Protein AF-A0AAW0A6Y2-F1 (afdb_monomer_lite)

Foldseek 3Di:
DDDDDQAAADAFPLCQQDAVVDDRDPDRPDDDRPDDDPVNRLVRGNQLQSLCVRQPDDQLQPDPALVQLLCCQAPNDFDADPVRDGRHGYHRVVVSCVRCPCRRDDPVSVVRVVLSVLSNVLLVVVCVVVVHDSVVVRVVLRVVCVVVVGSVVSSVVSVVVVVVVVVVVVVVVVCVVPDDDDDPPVVVVVVVVVVVVVVPPDDDDDDDD

Sequence (209 aa):
MRVPTQVDLVLPPTEAFFKPGGPRGVVPPLFGQKSARWPDVFALVQQPKLCWEVWGPKSVDRYRDVNEIWTSWIDGDAVFNAAGTQTGKKPPLKFVEQYLHNRWRTSDDQKHWSRYREIPEWIEREANRRGVAPSIIVTELEGMRVVNDVMNWLRKEIEVLRKAAAKTASNQVRNSIVEPSCCCLAAINCRLMQRRLHLRRVPTLNLRR

Organism: NCBI:txid2862362

pLDDT: mean 77.44, std 18.75, range [32.75, 96.19]

Structure (mmCIF, N/CA/C/O backbone):
data_AF-A0AAW0A6Y2-F1
#
_entry.id   AF-A0AAW0A6Y2-F1
#
loop_
_atom_site.group_PDB
_atom_site.id
_atom_site.type_symbol
_atom_site.label_atom_id
_atom_site.label_alt_id
_atom_site.label_comp_id
_atom_site.label_asym_id
_atom_site.label_entity_id
_atom_site.label_seq_id
_atom_site.pdbx_PDB_ins_code
_atom_site.Cartn_x
_atom_site.Cartn_y
_atom_site.Cartn_z
_atom_site.occupancy
_atom_site.B_iso_or_equiv
_atom_site.auth_seq_id
_atom_site.auth_comp_id
_atom_site.auth_asym_id
_atom_site.auth_atom_id
_atom_site.pdbx_PDB_model_num
ATOM 1 N N . MET A 1 1 ? -21.183 -4.168 -14.942 1.00 32.78 1 MET A N 1
ATOM 2 C CA . MET A 1 1 ? -19.810 -4.690 -15.123 1.00 32.78 1 MET A CA 1
ATOM 3 C C . MET A 1 1 ? -18.983 -3.593 -15.776 1.00 32.78 1 MET A C 1
ATOM 5 O O . MET A 1 1 ? -19.423 -3.062 -16.785 1.00 32.78 1 MET A O 1
ATOM 9 N N . ARG A 1 2 ? -17.866 -3.171 -15.170 1.00 32.75 2 ARG A N 1
ATOM 10 C CA . ARG A 1 2 ? -16.991 -2.132 -15.741 1.00 32.75 2 ARG A CA 1
ATOM 11 C C . ARG A 1 2 ? -16.159 -2.789 -16.845 1.00 32.75 2 ARG A C 1
ATOM 13 O O . ARG A 1 2 ? -15.515 -3.798 -16.571 1.00 32.75 2 ARG A O 1
ATOM 20 N N . VAL A 1 3 ? -16.205 -2.264 -18.069 1.00 38.28 3 VAL A N 1
ATOM 21 C CA . VAL A 1 3 ? -15.315 -2.720 -19.149 1.00 38.28 3 VAL A CA 1
ATOM 22 C C . VAL A 1 3 ? -13.878 -2.470 -18.677 1.00 38.28 3 VAL A C 1
ATOM 24 O O . VAL A 1 3 ? -13.600 -1.344 -18.256 1.00 38.28 3 VAL A O 1
ATOM 27 N N . PRO A 1 4 ? -12.982 -3.476 -18.663 1.00 43.94 4 PRO A N 1
ATOM 28 C CA . PRO A 1 4 ? -11.597 -3.261 -18.272 1.00 43.94 4 PRO A CA 1
ATOM 29 C C . PRO A 1 4 ? -10.973 -2.266 -19.248 1.00 43.94 4 PRO A C 1
ATOM 31 O O . PRO A 1 4 ? -10.731 -2.587 -20.409 1.00 43.94 4 PRO A O 1
ATOM 34 N N . THR A 1 5 ? -10.746 -1.035 -18.802 1.00 48.44 5 THR A N 1
ATOM 35 C CA . THR A 1 5 ? -9.870 -0.120 -19.525 1.00 48.44 5 THR A CA 1
ATOM 36 C C . THR A 1 5 ? -8.467 -0.706 -19.463 1.00 48.44 5 THR A C 1
ATOM 38 O O . THR A 1 5 ? -8.029 -1.152 -18.401 1.00 48.44 5 THR A O 1
ATOM 41 N N . GLN A 1 6 ? -7.786 -0.752 -20.604 1.00 63.34 6 GLN A N 1
ATOM 42 C CA . GLN A 1 6 ? -6.398 -1.187 -20.696 1.00 63.34 6 GLN A CA 1
ATOM 43 C C . GLN A 1 6 ? -5.543 -0.208 -19.882 1.00 63.34 6 GLN A C 1
ATOM 45 O O . GLN A 1 6 ? -5.266 0.897 -20.331 1.00 63.34 6 GLN A O 1
ATOM 50 N N . VAL A 1 7 ? -5.214 -0.581 -18.646 1.00 67.56 7 VAL A N 1
ATOM 51 C CA . VAL A 1 7 ? -4.361 0.209 -17.759 1.00 67.56 7 VAL A CA 1
ATOM 52 C C . VAL A 1 7 ? -3.045 -0.531 -17.617 1.00 67.56 7 VAL A C 1
ATOM 54 O O . VAL A 1 7 ? -3.025 -1.671 -17.146 1.00 67.56 7 VAL A O 1
ATOM 57 N N . ASP A 1 8 ? -1.960 0.122 -18.017 1.00 83.06 8 ASP A N 1
ATOM 58 C CA . ASP A 1 8 ? -0.632 -0.469 -17.957 1.00 83.06 8 ASP A CA 1
ATOM 59 C C . ASP A 1 8 ? -0.133 -0.570 -16.509 1.00 83.06 8 ASP A C 1
ATOM 61 O O . ASP A 1 8 ? -0.439 0.256 -15.639 1.00 83.06 8 ASP A O 1
ATOM 65 N N . LEU A 1 9 ? 0.646 -1.615 -16.228 1.00 88.69 9 LEU A N 1
ATOM 66 C CA . LEU A 1 9 ? 1.327 -1.733 -14.945 1.00 88.69 9 LEU A CA 1
ATOM 67 C C . LEU A 1 9 ? 2.460 -0.709 -14.888 1.00 88.69 9 LEU A C 1
ATOM 69 O O . LEU A 1 9 ? 3.282 -0.618 -15.797 1.00 88.69 9 LEU A O 1
ATOM 73 N N . VAL A 1 10 ? 2.533 0.040 -13.792 1.00 90.44 10 VAL A N 1
ATOM 74 C CA . VAL A 1 10 ? 3.633 0.973 -13.544 1.00 90.44 10 VAL A CA 1
ATOM 75 C C . VAL A 1 10 ? 4.840 0.165 -13.091 1.00 90.44 10 VAL A C 1
ATOM 77 O O . VAL A 1 10 ? 4.928 -0.234 -11.931 1.00 90.44 10 VAL A O 1
ATOM 80 N N . LEU A 1 11 ? 5.754 -0.110 -14.015 1.00 90.44 11 LEU A N 1
ATOM 81 C CA . LEU A 1 11 ? 6.974 -0.865 -13.742 1.00 90.44 11 LEU A CA 1
ATOM 82 C C . LEU A 1 11 ? 8.025 0.007 -13.026 1.00 90.44 11 LEU A C 1
ATOM 84 O O . LEU A 1 11 ? 8.015 1.231 -13.182 1.00 90.44 11 LEU A O 1
ATOM 88 N N . PRO A 1 12 ? 8.923 -0.598 -12.227 1.00 90.38 12 PRO A N 1
ATOM 89 C CA . PRO A 1 12 ? 10.069 0.105 -11.674 1.00 90.38 12 PRO A CA 1
ATOM 90 C C . PRO A 1 12 ? 11.124 0.321 -12.778 1.00 90.38 12 PRO A C 1
ATOM 92 O O . PRO A 1 12 ? 10.961 -0.195 -13.890 1.00 90.38 12 PRO A O 1
ATOM 95 N N . PRO A 1 13 ? 12.218 1.054 -12.503 1.00 89.69 13 PRO A N 1
ATOM 96 C CA . PRO A 1 13 ? 13.311 1.191 -13.457 1.00 89.69 13 PRO A CA 1
ATOM 97 C C . PRO A 1 13 ? 13.822 -0.178 -13.910 1.00 89.69 13 PRO A C 1
ATOM 99 O O . PRO A 1 13 ? 13.830 -1.135 -13.134 1.00 89.69 13 PRO A O 1
ATOM 102 N N . THR A 1 14 ? 14.266 -0.271 -15.159 1.00 87.38 14 THR A N 1
ATOM 103 C CA . THR A 1 14 ? 14.752 -1.511 -15.781 1.00 87.38 14 THR A CA 1
ATOM 104 C C . THR A 1 14 ? 15.847 -2.196 -14.948 1.00 87.38 14 THR A C 1
ATOM 106 O O . THR A 1 14 ? 15.912 -3.422 -14.868 1.00 87.38 14 THR A O 1
ATOM 109 N N . GLU A 1 15 ? 16.663 -1.413 -14.246 1.00 89.31 15 GLU A N 1
ATOM 110 C CA . GLU A 1 15 ? 17.696 -1.859 -13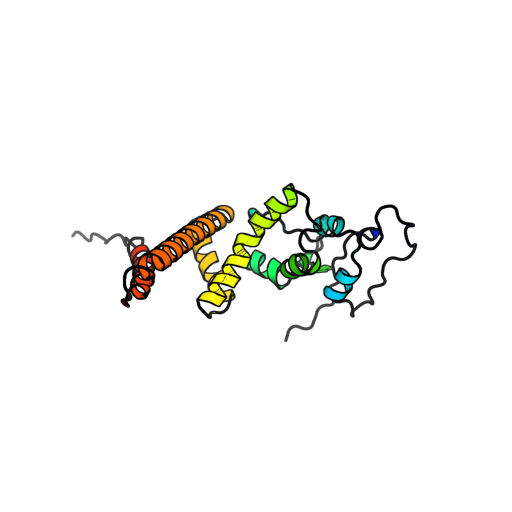.313 1.00 89.31 15 GLU A CA 1
ATOM 111 C C . GLU A 1 15 ? 17.146 -2.752 -12.193 1.00 89.31 15 GLU A C 1
ATOM 113 O O . GLU A 1 15 ? 17.851 -3.649 -11.728 1.00 89.31 15 GLU A O 1
ATOM 118 N N . ALA A 1 16 ? 15.881 -2.577 -11.797 1.00 89.75 16 ALA A N 1
ATOM 119 C CA . ALA A 1 16 ? 15.231 -3.382 -10.766 1.00 89.75 16 ALA A CA 1
ATOM 120 C C . ALA A 1 16 ? 15.187 -4.881 -11.103 1.00 89.75 16 ALA A C 1
ATOM 122 O O . ALA A 1 16 ? 15.063 -5.705 -10.194 1.00 89.75 16 ALA A O 1
ATOM 123 N N . PHE A 1 17 ? 15.319 -5.241 -12.382 1.00 90.12 17 PHE A N 1
ATOM 124 C CA . PHE A 1 17 ? 15.264 -6.617 -12.880 1.00 90.12 17 PHE A CA 1
ATOM 125 C C . PHE A 1 17 ? 16.644 -7.259 -13.089 1.00 90.12 17 PHE A C 1
ATOM 127 O O . PHE A 1 17 ? 16.731 -8.440 -13.419 1.00 90.12 17 PHE A O 1
ATOM 134 N N . PHE A 1 18 ? 17.733 -6.519 -12.872 1.00 87.88 18 PHE A N 1
ATOM 135 C CA . PHE A 1 18 ? 19.102 -7.017 -13.039 1.00 87.88 18 PHE A CA 1
ATOM 136 C C . PHE A 1 18 ? 19.834 -7.106 -11.705 1.00 87.88 18 PHE A C 1
ATOM 138 O O . PHE A 1 18 ? 19.521 -6.379 -10.769 1.00 87.88 18 PHE A O 1
ATOM 145 N N . LYS A 1 19 ? 20.845 -7.975 -11.602 1.00 85.94 19 LYS A N 1
ATOM 146 C CA . LYS A 1 19 ? 21.696 -8.030 -10.404 1.00 85.94 19 LYS A CA 1
ATOM 147 C C . LYS A 1 19 ? 22.487 -6.717 -10.246 1.00 85.94 19 LYS A C 1
ATOM 149 O O . LYS A 1 19 ? 22.991 -6.214 -11.254 1.00 85.94 19 LYS A O 1
ATOM 154 N N . PRO A 1 20 ? 22.669 -6.193 -9.017 1.00 84.62 20 PRO A N 1
ATOM 155 C CA . PRO A 1 20 ? 23.535 -5.038 -8.782 1.00 84.62 20 PRO A CA 1
ATOM 156 C C . PRO A 1 20 ? 24.949 -5.294 -9.321 1.00 84.62 20 PRO A C 1
ATOM 158 O O . PRO A 1 20 ? 25.554 -6.313 -8.997 1.00 84.62 20 PRO A O 1
ATOM 161 N N . GLY A 1 21 ? 25.462 -4.398 -10.168 1.00 80.62 21 GLY A N 1
ATOM 162 C CA . GLY A 1 21 ? 26.795 -4.530 -10.776 1.00 80.62 21 GLY A CA 1
ATOM 163 C C . GLY A 1 21 ? 26.939 -5.647 -11.821 1.00 80.62 21 GLY A C 1
ATOM 164 O O . GLY A 1 21 ? 28.042 -5.873 -12.310 1.00 80.62 21 GLY A O 1
ATOM 165 N N . GLY A 1 22 ? 25.856 -6.345 -12.175 1.00 74.44 22 GLY A N 1
ATOM 166 C CA . GLY A 1 22 ? 25.865 -7.347 -13.238 1.00 74.44 22 GLY A CA 1
ATOM 167 C C . GLY A 1 22 ? 25.902 -6.723 -14.639 1.00 74.44 22 GLY A C 1
ATOM 168 O O . GLY A 1 22 ? 25.613 -5.532 -14.797 1.00 74.44 22 GLY A O 1
ATOM 169 N N . PRO A 1 23 ? 26.215 -7.518 -15.680 1.00 70.44 23 PRO A N 1
ATOM 170 C CA . PRO A 1 23 ? 26.079 -7.065 -17.057 1.00 70.44 23 PRO A CA 1
ATOM 171 C C . PRO A 1 23 ? 24.634 -6.617 -17.289 1.00 70.44 23 PRO A C 1
ATOM 173 O O . PRO A 1 23 ? 23.691 -7.368 -17.026 1.00 70.44 23 PRO A O 1
ATOM 176 N N . ARG A 1 24 ? 24.458 -5.371 -17.743 1.00 66.25 24 ARG A N 1
ATOM 177 C CA . ARG A 1 24 ? 23.139 -4.852 -18.111 1.00 66.25 24 ARG A CA 1
ATOM 178 C C . ARG A 1 24 ? 22.654 -5.677 -19.297 1.00 66.25 24 ARG A C 1
ATOM 180 O O . ARG A 1 24 ? 23.212 -5.571 -20.387 1.00 66.25 24 ARG A O 1
ATOM 187 N N . GLY A 1 25 ? 21.661 -6.536 -19.074 1.00 61.56 25 GLY A N 1
ATOM 188 C CA . GLY A 1 25 ? 20.987 -7.203 -20.178 1.00 61.56 25 GLY A CA 1
ATOM 189 C C . GLY A 1 25 ? 20.412 -6.130 -21.097 1.00 61.56 25 GLY A C 1
ATOM 190 O O . GLY A 1 25 ? 19.783 -5.185 -20.629 1.00 61.56 25 GLY A O 1
ATOM 191 N N . VAL A 1 26 ? 20.663 -6.252 -22.399 1.00 58.47 26 VAL A N 1
ATOM 192 C CA . VAL A 1 26 ? 20.253 -5.253 -23.405 1.00 58.47 26 VAL A CA 1
ATOM 193 C C . VAL A 1 26 ? 18.723 -5.185 -23.542 1.00 58.47 26 VAL A C 1
ATOM 195 O O . VAL A 1 26 ? 18.188 -4.227 -24.091 1.00 58.47 26 VAL A O 1
ATOM 198 N N . VAL A 1 27 ? 18.003 -6.177 -23.005 1.00 60.50 27 VAL A N 1
ATOM 199 C CA . VAL A 1 27 ? 16.553 -6.309 -23.149 1.00 60.50 27 VAL A CA 1
ATOM 200 C C . VAL A 1 27 ? 15.901 -6.365 -21.760 1.00 60.50 27 VAL A C 1
ATOM 202 O O . VAL A 1 27 ? 16.197 -7.293 -21.001 1.00 60.50 27 VAL A O 1
ATOM 205 N N . PRO A 1 28 ? 15.038 -5.396 -21.393 1.00 64.31 28 PRO A N 1
ATOM 206 C CA . PRO A 1 28 ? 14.228 -5.495 -20.181 1.00 64.31 28 PRO A CA 1
ATOM 207 C C . PRO A 1 28 ? 13.296 -6.713 -20.267 1.00 64.31 28 PRO A C 1
ATOM 209 O O . PRO A 1 28 ? 12.975 -7.153 -21.375 1.00 64.31 28 PRO A O 1
ATOM 212 N N . PRO A 1 29 ? 12.817 -7.259 -19.135 1.00 66.44 29 PRO A N 1
ATOM 213 C CA . PRO A 1 29 ? 11.796 -8.295 -19.182 1.00 66.44 29 PRO A CA 1
ATOM 214 C C . PRO A 1 29 ? 10.593 -7.805 -19.993 1.00 66.44 29 PRO A C 1
ATOM 216 O O . PRO A 1 29 ? 9.960 -6.798 -19.668 1.00 66.44 29 PRO A O 1
ATOM 219 N N . LEU A 1 30 ? 10.305 -8.516 -21.085 1.00 69.00 30 LEU A N 1
ATOM 220 C CA . LEU A 1 30 ? 9.168 -8.230 -21.946 1.00 69.00 30 LEU A CA 1
ATOM 221 C C . LEU A 1 30 ? 7.914 -8.779 -21.276 1.00 69.00 30 LEU A C 1
ATOM 223 O O . LEU A 1 30 ? 7.542 -9.940 -21.439 1.00 69.00 30 LEU A O 1
ATOM 227 N N . PHE A 1 31 ? 7.259 -7.927 -20.499 1.00 71.25 31 PHE A N 1
ATOM 228 C CA . PHE A 1 31 ? 5.907 -8.187 -20.041 1.00 71.25 31 PHE A CA 1
ATOM 229 C C . PHE A 1 31 ? 4.983 -8.104 -21.254 1.00 71.25 31 PHE A C 1
ATOM 231 O O . PHE A 1 31 ? 4.807 -7.031 -21.832 1.00 71.25 31 PHE A O 1
ATOM 238 N N . GLY A 1 32 ? 4.432 -9.246 -21.675 1.00 61.84 32 GLY A N 1
ATOM 239 C CA . GLY A 1 32 ? 3.475 -9.287 -22.776 1.00 61.84 32 GLY A CA 1
ATOM 240 C C . GLY A 1 32 ? 2.371 -8.256 -22.547 1.00 61.84 32 GLY A C 1
ATOM 241 O O . GLY A 1 32 ? 1.750 -8.233 -21.477 1.00 61.84 32 GLY A O 1
ATOM 242 N N . GLN A 1 33 ? 2.145 -7.380 -23.535 1.00 57.00 33 GLN A N 1
ATOM 243 C CA . GLN A 1 33 ? 1.029 -6.439 -23.490 1.00 57.00 33 GLN A CA 1
ATOM 244 C C . GLN A 1 33 ? -0.242 -7.246 -23.202 1.00 57.00 33 GLN A C 1
ATOM 246 O O . GLN A 1 33 ? -0.574 -8.157 -23.956 1.00 57.00 33 GLN A O 1
ATOM 251 N N . LYS A 1 34 ? -0.953 -6.884 -22.125 1.00 59.72 34 LYS A N 1
ATOM 252 C CA . LYS A 1 34 ? -2.246 -7.454 -21.690 1.00 59.72 34 LYS A CA 1
ATOM 253 C C . LYS A 1 34 ? -2.206 -8.737 -20.842 1.00 59.72 34 LYS A C 1
ATOM 255 O O . LYS A 1 34 ? -3.278 -9.175 -20.432 1.00 59.72 34 LYS A O 1
ATOM 260 N N . SER A 1 35 ? -1.045 -9.324 -20.528 1.00 67.06 35 SER A N 1
ATOM 261 C CA . SER A 1 35 ? -0.998 -10.591 -19.765 1.00 67.06 35 SER A CA 1
ATOM 262 C C . SER A 1 35 ? -0.236 -10.546 -18.443 1.00 67.06 35 SER A C 1
ATOM 264 O O . SER A 1 35 ? -0.406 -11.454 -17.631 1.00 67.06 35 SER A O 1
ATOM 266 N N . ALA A 1 36 ? 0.584 -9.523 -18.202 1.00 75.75 36 ALA A N 1
ATOM 267 C CA . ALA A 1 36 ? 1.389 -9.469 -16.988 1.00 75.75 36 ALA A CA 1
ATOM 268 C C . ALA A 1 36 ? 0.539 -9.165 -15.750 1.00 75.75 36 ALA A C 1
ATOM 270 O O . ALA A 1 36 ? -0.226 -8.198 -15.719 1.00 75.75 36 ALA A O 1
ATOM 271 N N . ARG A 1 37 ? 0.697 -9.986 -14.710 1.00 87.25 37 ARG A N 1
ATOM 272 C CA . ARG A 1 37 ? 0.126 -9.756 -13.383 1.00 87.25 37 ARG A CA 1
ATOM 273 C C . ARG A 1 37 ? 1.234 -9.341 -12.423 1.00 87.25 37 ARG A C 1
ATOM 275 O O . ARG A 1 37 ? 2.403 -9.660 -12.620 1.00 87.25 37 ARG A O 1
ATOM 282 N N . TRP A 1 38 ? 0.865 -8.668 -11.335 1.00 90.38 38 TRP A N 1
ATOM 283 C CA . TRP A 1 38 ? 1.835 -8.261 -10.313 1.00 90.38 38 TRP A CA 1
ATOM 284 C C . TRP A 1 38 ? 2.713 -9.399 -9.775 1.00 90.38 38 TRP A C 1
ATOM 286 O O . TRP A 1 38 ? 3.917 -9.176 -9.671 1.00 90.38 38 TRP A O 1
ATOM 296 N N . PRO A 1 39 ? 2.189 -10.610 -9.496 1.00 89.81 39 PRO A N 1
ATOM 297 C CA . PRO A 1 39 ? 3.030 -11.746 -9.116 1.00 89.81 39 PRO A CA 1
ATOM 298 C C . PRO A 1 39 ? 4.140 -12.063 -10.127 1.00 89.81 39 PRO A C 1
ATOM 300 O O . PRO A 1 39 ? 5.267 -12.328 -9.714 1.00 89.81 39 PRO A O 1
ATOM 303 N N . ASP A 1 40 ? 3.852 -11.968 -11.429 1.00 87.75 40 ASP A N 1
ATOM 304 C CA . ASP A 1 40 ? 4.829 -12.227 -12.494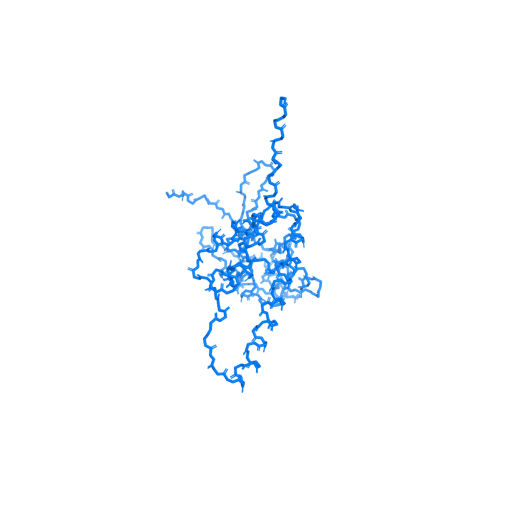 1.00 87.75 40 ASP A CA 1
ATOM 305 C C . ASP A 1 40 ? 5.929 -11.157 -12.497 1.00 87.75 40 ASP A C 1
ATOM 307 O O . ASP A 1 40 ? 7.108 -11.464 -12.655 1.00 87.75 40 ASP A O 1
ATOM 311 N N . VAL A 1 41 ? 5.557 -9.894 -12.257 1.00 89.88 41 VAL A N 1
ATOM 312 C CA . VAL A 1 41 ? 6.515 -8.787 -12.117 1.00 89.88 41 VAL A CA 1
ATOM 313 C C . VAL A 1 41 ? 7.397 -8.998 -10.887 1.00 89.88 41 VAL A C 1
ATOM 315 O O . VAL A 1 41 ? 8.619 -8.913 -10.994 1.00 89.88 41 VAL A O 1
ATOM 318 N N . PHE A 1 42 ? 6.804 -9.304 -9.728 1.00 90.81 42 PHE A N 1
ATOM 319 C CA . PHE A 1 42 ? 7.547 -9.501 -8.480 1.00 90.81 42 PHE A CA 1
ATOM 320 C C . PHE A 1 42 ? 8.543 -10.658 -8.560 1.00 90.81 42 PHE A C 1
ATOM 322 O O . PHE A 1 42 ? 9.628 -10.550 -7.991 1.00 90.81 42 PHE A O 1
ATOM 329 N N . ALA A 1 43 ? 8.211 -11.730 -9.283 1.00 88.81 43 ALA A N 1
ATOM 330 C CA . ALA A 1 43 ? 9.099 -12.875 -9.477 1.00 88.81 43 ALA A CA 1
ATOM 331 C C . ALA A 1 43 ? 10.405 -12.515 -10.212 1.00 88.81 43 ALA A C 1
ATOM 333 O O . ALA A 1 43 ? 11.415 -13.195 -10.039 1.00 88.81 43 ALA A O 1
ATOM 334 N N . LEU A 1 44 ? 10.398 -11.441 -11.007 1.00 89.75 44 LEU A N 1
ATOM 335 C CA . LEU A 1 44 ? 11.553 -10.991 -11.785 1.00 89.75 44 LEU A CA 1
ATOM 336 C C . LEU A 1 44 ? 12.369 -9.894 -11.085 1.00 89.75 44 LEU A C 1
ATOM 338 O O . LEU A 1 44 ? 13.456 -9.555 -11.554 1.00 89.75 44 LEU A O 1
ATOM 342 N N . VAL A 1 45 ? 11.880 -9.330 -9.976 1.00 90.44 45 VAL A N 1
ATOM 343 C CA . VAL A 1 45 ? 12.578 -8.260 -9.248 1.00 90.44 45 VAL A CA 1
ATOM 344 C C . VAL A 1 45 ? 13.850 -8.802 -8.589 1.00 90.44 45 VAL A C 1
ATOM 346 O O . VAL A 1 45 ? 13.800 -9.652 -7.702 1.00 90.44 45 VAL A O 1
ATOM 349 N N . GLN A 1 46 ? 14.997 -8.241 -8.976 1.00 89.69 46 GLN A N 1
ATOM 350 C CA . GLN A 1 46 ? 16.323 -8.547 -8.425 1.00 89.69 46 GLN A CA 1
ATOM 351 C C . GLN A 1 46 ? 16.837 -7.445 -7.486 1.00 89.69 46 GLN A C 1
ATOM 353 O O . GLN A 1 46 ? 17.632 -7.725 -6.590 1.00 89.69 46 GLN A O 1
ATOM 358 N N . GLN A 1 47 ? 16.370 -6.200 -7.647 1.00 90.06 47 GLN A N 1
ATOM 359 C CA . GLN A 1 47 ? 16.720 -5.069 -6.776 1.00 90.06 47 GLN A CA 1
ATOM 360 C C . GLN A 1 47 ? 15.458 -4.436 -6.174 1.00 90.06 47 GLN A C 1
ATOM 362 O O . GLN A 1 47 ? 14.971 -3.413 -6.663 1.00 90.06 47 GLN A O 1
ATOM 367 N N . PRO A 1 48 ? 14.928 -5.005 -5.074 1.00 89.75 48 PRO A N 1
ATOM 368 C CA . PRO A 1 48 ? 13.690 -4.534 -4.457 1.00 89.75 48 PRO A CA 1
ATOM 369 C C . PRO A 1 48 ? 13.731 -3.063 -4.020 1.00 89.75 48 PRO A C 1
ATOM 371 O O . PRO A 1 48 ? 12.699 -2.404 -4.002 1.00 89.75 48 PRO A O 1
ATOM 374 N N . LYS A 1 49 ? 14.912 -2.513 -3.705 1.00 89.00 49 LYS A N 1
ATOM 375 C CA . LYS A 1 49 ? 15.065 -1.103 -3.313 1.00 89.00 49 LYS A CA 1
ATOM 376 C C . LYS A 1 49 ? 14.558 -0.131 -4.388 1.00 89.00 49 LYS A C 1
ATOM 378 O O . LYS A 1 49 ? 13.853 0.816 -4.063 1.00 89.00 49 LYS A O 1
ATOM 383 N N . LEU A 1 50 ? 14.849 -0.399 -5.662 1.00 89.81 50 LEU A N 1
ATOM 384 C CA . LEU A 1 50 ? 14.416 0.449 -6.783 1.00 89.81 50 LEU A CA 1
ATOM 385 C C . LEU A 1 50 ? 12.897 0.414 -6.995 1.00 89.81 50 LEU A C 1
ATOM 387 O O . LEU A 1 50 ? 12.314 1.319 -7.584 1.00 89.81 50 LEU A O 1
ATOM 391 N N . CYS A 1 51 ? 12.236 -0.621 -6.478 1.00 90.50 51 CYS A N 1
ATOM 392 C CA . CYS A 1 51 ? 10.787 -0.719 -6.511 1.00 90.50 51 CYS A CA 1
ATOM 393 C C . CYS A 1 51 ? 10.127 0.275 -5.549 1.00 90.50 51 CYS A C 1
ATOM 395 O O . CYS A 1 51 ? 9.040 0.764 -5.838 1.00 90.50 51 CYS A O 1
ATOM 397 N N . TRP A 1 52 ? 10.768 0.602 -4.422 1.00 87.62 52 TRP A N 1
ATOM 398 C CA . TRP A 1 52 ? 10.202 1.513 -3.425 1.00 87.62 52 TRP A CA 1
ATOM 399 C C . TRP A 1 52 ? 10.075 2.949 -3.930 1.00 87.62 52 TRP A C 1
ATOM 401 O O . TRP A 1 52 ? 9.075 3.606 -3.656 1.00 87.62 52 TRP A O 1
ATOM 411 N N . GLU A 1 53 ? 11.039 3.415 -4.719 1.00 86.75 53 GLU A N 1
ATOM 412 C CA . GLU A 1 53 ? 11.023 4.767 -5.288 1.00 86.75 53 GLU A CA 1
ATOM 413 C C . GLU A 1 53 ? 9.795 4.998 -6.183 1.00 86.75 53 GLU A C 1
ATOM 415 O O . GLU A 1 53 ? 9.265 6.106 -6.257 1.00 86.75 53 GLU A O 1
ATOM 420 N N . VAL A 1 54 ? 9.294 3.931 -6.815 1.00 90.81 54 VAL A N 1
ATOM 421 C CA . VAL A 1 54 ? 8.135 3.988 -7.712 1.00 90.81 54 VAL A CA 1
ATOM 422 C C . VAL A 1 54 ? 6.846 3.582 -7.006 1.00 90.81 54 VAL A C 1
ATOM 424 O O . VAL A 1 54 ? 5.808 4.230 -7.175 1.00 90.81 54 VAL A O 1
ATOM 427 N N . TRP A 1 55 ? 6.882 2.510 -6.220 1.00 92.88 55 TRP A N 1
ATOM 428 C CA . TRP A 1 55 ? 5.698 1.883 -5.635 1.00 92.88 55 TRP A CA 1
ATOM 429 C C . TRP A 1 55 ? 5.428 2.283 -4.198 1.00 92.88 55 TRP A C 1
ATOM 431 O O . TRP A 1 55 ? 4.372 1.931 -3.690 1.00 92.88 55 TRP A O 1
ATOM 441 N N . GLY A 1 56 ? 6.335 2.999 -3.538 1.00 90.38 56 GLY A N 1
ATOM 442 C CA . GLY A 1 56 ? 6.140 3.406 -2.157 1.00 90.38 56 GLY A CA 1
ATOM 443 C C . GLY A 1 56 ? 4.884 4.263 -1.963 1.00 90.38 56 GLY A C 1
ATOM 444 O O . GLY A 1 56 ? 4.513 5.039 -2.853 1.00 90.38 56 GLY A O 1
ATOM 445 N N . PRO A 1 57 ? 4.214 4.139 -0.802 1.00 92.56 57 PRO A N 1
ATOM 446 C CA . PRO A 1 57 ? 3.093 4.979 -0.464 1.00 92.56 57 PRO A CA 1
ATOM 447 C C . PRO A 1 57 ? 3.562 6.421 -0.322 1.00 92.56 57 PRO A C 1
ATOM 449 O O . PRO A 1 57 ? 4.651 6.721 0.181 1.00 92.56 57 PRO A O 1
ATOM 452 N N . LYS A 1 58 ? 2.660 7.334 -0.660 1.00 91.06 58 LYS A N 1
ATOM 453 C CA . LYS A 1 58 ? 2.787 8.742 -0.289 1.00 91.06 58 LYS A CA 1
ATOM 454 C C . LYS A 1 58 ? 2.768 8.874 1.243 1.00 91.06 58 LYS A C 1
ATOM 456 O O . LYS A 1 58 ? 2.375 7.951 1.960 1.00 91.06 58 LYS A O 1
ATOM 461 N N . SER A 1 59 ? 3.159 10.034 1.764 1.00 88.75 59 SER A N 1
ATOM 462 C CA . SER A 1 59 ? 2.930 10.351 3.180 1.00 88.75 59 SER A CA 1
ATOM 463 C C . SER A 1 59 ? 1.444 10.254 3.519 1.00 88.75 59 SER A C 1
ATOM 465 O O . SER A 1 59 ? 0.608 10.636 2.706 1.00 88.75 59 SER A O 1
ATOM 467 N N . VAL A 1 60 ? 1.123 9.783 4.727 1.00 87.94 60 VAL A N 1
ATOM 468 C CA . VAL A 1 60 ? -0.264 9.580 5.191 1.00 87.94 60 VAL A CA 1
ATOM 469 C C . VAL A 1 60 ? -1.119 10.849 5.042 1.00 87.94 60 VAL A C 1
ATOM 471 O O . VAL A 1 60 ? -2.276 10.760 4.653 1.00 87.94 60 VAL A O 1
ATOM 474 N N . ASP A 1 61 ? -0.531 12.030 5.245 1.00 87.44 61 ASP A N 1
ATOM 475 C CA . ASP A 1 61 ? -1.220 13.323 5.108 1.00 87.44 61 ASP A CA 1
ATOM 476 C C . ASP A 1 61 ? -1.464 13.764 3.651 1.00 87.44 61 ASP A C 1
ATOM 478 O O . ASP A 1 61 ? -2.114 14.775 3.414 1.00 87.44 61 ASP A O 1
ATOM 482 N N . ARG A 1 62 ? -0.929 13.040 2.657 1.00 90.25 62 ARG A N 1
ATOM 483 C CA . ARG A 1 62 ? -1.186 13.309 1.231 1.00 90.25 62 ARG A CA 1
ATOM 484 C C . ARG A 1 62 ? -2.376 12.538 0.668 1.00 90.25 62 ARG A C 1
ATOM 486 O O . ARG A 1 62 ? -2.740 12.788 -0.479 1.00 90.25 62 ARG A O 1
ATOM 493 N N . TYR A 1 63 ? -2.936 11.603 1.428 1.00 90.88 63 TYR A N 1
ATOM 494 C CA . TYR A 1 63 ? -4.176 10.938 1.048 1.00 90.88 63 TYR A CA 1
ATOM 495 C C . TYR A 1 63 ? -5.358 11.827 1.422 1.00 90.88 63 TYR A C 1
ATOM 497 O O . TYR A 1 63 ? -5.367 12.437 2.492 1.00 90.88 63 TYR A O 1
ATOM 505 N N . ARG A 1 64 ? -6.348 11.898 0.534 1.00 90.38 64 ARG A N 1
ATOM 506 C CA . ARG A 1 64 ? -7.553 12.710 0.721 1.00 90.38 64 ARG A CA 1
ATOM 507 C C . ARG A 1 64 ? -8.430 12.176 1.848 1.00 90.38 64 ARG A C 1
ATOM 509 O O . ARG A 1 64 ? -8.984 12.953 2.619 1.00 90.38 64 ARG A O 1
ATOM 516 N N . ASP A 1 65 ? -8.574 10.860 1.907 1.00 92.88 65 ASP A N 1
ATOM 517 C CA . ASP A 1 65 ? -9.494 10.178 2.806 1.00 92.88 65 ASP A CA 1
ATOM 518 C C . ASP A 1 65 ? -8.986 8.770 3.151 1.00 92.88 65 ASP A C 1
ATOM 520 O O . ASP A 1 65 ? -8.016 8.255 2.578 1.00 92.88 65 ASP A O 1
ATOM 524 N N . VAL A 1 66 ? -9.638 8.137 4.128 1.00 93.50 66 VAL A N 1
ATOM 525 C CA . VAL A 1 66 ? -9.304 6.770 4.556 1.00 93.50 66 VAL A CA 1
ATOM 526 C C . VAL A 1 66 ? -9.530 5.763 3.423 1.00 93.50 66 VAL A C 1
ATOM 528 O O . VAL A 1 66 ? -8.830 4.749 3.347 1.00 93.50 66 VAL A O 1
ATOM 531 N N . ASN A 1 67 ? -10.471 6.038 2.518 1.00 94.81 67 ASN A N 1
ATOM 532 C CA . ASN A 1 67 ? -10.772 5.157 1.400 1.00 94.81 67 ASN A CA 1
ATOM 533 C C . ASN A 1 67 ? -9.645 5.143 0.354 1.00 94.81 67 ASN A C 1
ATOM 535 O O . ASN A 1 67 ? -9.351 4.080 -0.188 1.00 94.81 67 ASN A O 1
ATOM 539 N N . GLU A 1 68 ? -8.961 6.261 0.103 1.00 94.31 68 GLU A N 1
ATOM 540 C CA . GLU A 1 68 ? -7.779 6.315 -0.765 1.00 94.31 68 GLU A CA 1
ATOM 541 C C . GLU A 1 68 ? -6.642 5.462 -0.181 1.00 94.31 68 GLU A C 1
ATOM 543 O O . GLU A 1 68 ? -6.041 4.664 -0.901 1.00 94.31 68 GLU A O 1
ATOM 548 N N . ILE A 1 69 ? -6.410 5.532 1.138 1.00 95.00 69 ILE A N 1
ATOM 549 C CA . ILE A 1 69 ? -5.438 4.655 1.815 1.00 95.00 69 ILE A CA 1
ATOM 550 C C . ILE A 1 69 ? -5.837 3.190 1.654 1.00 95.00 69 ILE A C 1
ATOM 552 O O . ILE A 1 69 ? -5.015 2.369 1.248 1.00 95.00 69 ILE A O 1
ATOM 556 N N . TRP A 1 70 ? -7.092 2.851 1.936 1.00 96.19 70 TRP A N 1
ATOM 557 C CA . TRP A 1 70 ? -7.571 1.476 1.818 1.00 96.19 70 TRP A CA 1
ATOM 558 C C . TRP A 1 70 ? -7.479 0.940 0.380 1.00 96.19 70 TRP A C 1
ATOM 560 O O . TRP A 1 70 ? -7.033 -0.185 0.155 1.00 96.19 70 TRP A O 1
ATOM 570 N N . THR A 1 71 ? -7.820 1.771 -0.604 1.00 95.31 71 THR A N 1
ATOM 571 C CA . THR A 1 71 ? -7.720 1.430 -2.029 1.00 95.31 71 THR A CA 1
ATOM 572 C C . THR A 1 71 ? -6.260 1.225 -2.435 1.00 95.31 71 THR A C 1
ATOM 574 O O . THR A 1 71 ? -5.937 0.223 -3.065 1.00 95.31 71 THR A O 1
ATOM 577 N N . SER A 1 72 ? -5.340 2.099 -2.010 1.00 95.56 72 SER A N 1
ATOM 578 C CA . SER A 1 72 ? -3.900 1.929 -2.270 1.00 95.56 72 SER A CA 1
ATOM 579 C C . SER A 1 72 ? -3.341 0.626 -1.669 1.00 95.56 72 SER A C 1
ATOM 581 O O . SER A 1 72 ? -2.465 -0.020 -2.250 1.00 95.56 72 SER A O 1
ATOM 583 N N . TRP A 1 73 ? -3.891 0.194 -0.529 1.00 96.06 73 TRP A N 1
ATOM 584 C CA . TRP A 1 73 ? -3.501 -1.037 0.153 1.00 96.06 73 TRP A CA 1
ATOM 585 C C . TRP A 1 73 ? -3.922 -2.300 -0.607 1.00 96.06 73 TRP A C 1
ATOM 587 O O . TRP A 1 73 ? -3.094 -3.193 -0.807 1.00 96.06 73 TRP A O 1
ATOM 597 N N . ILE A 1 74 ? -5.189 -2.365 -1.034 1.00 95.81 74 ILE A N 1
ATOM 598 C CA . ILE A 1 74 ? -5.801 -3.560 -1.642 1.00 95.81 74 ILE A CA 1
ATOM 599 C C . ILE A 1 74 ? -5.670 -3.589 -3.162 1.00 95.81 74 ILE A C 1
ATOM 601 O O . ILE A 1 74 ? -5.365 -4.634 -3.733 1.00 95.81 74 ILE A O 1
ATOM 605 N N . ASP A 1 75 ? -5.901 -2.457 -3.817 1.00 93.19 75 ASP A N 1
ATOM 606 C CA . ASP A 1 75 ? -5.968 -2.365 -5.271 1.00 93.19 75 ASP A CA 1
ATOM 607 C C . ASP A 1 75 ? -4.702 -1.763 -5.875 1.00 93.19 75 ASP A C 1
ATOM 609 O O . ASP A 1 75 ? -4.367 -2.106 -7.009 1.00 93.19 75 ASP A O 1
ATOM 613 N N . GLY A 1 76 ? -4.001 -0.903 -5.136 1.00 93.81 76 GLY A N 1
ATOM 614 C CA . GLY A 1 76 ? -2.866 -0.119 -5.620 1.00 93.81 76 GLY A CA 1
ATOM 615 C C . GLY A 1 76 ? -3.277 1.247 -6.174 1.00 93.81 76 GLY A C 1
ATOM 616 O O . GLY A 1 76 ? -4.446 1.501 -6.466 1.00 93.81 76 GLY A O 1
ATOM 617 N N . ASP A 1 77 ? -2.299 2.139 -6.328 1.00 93.19 77 ASP A N 1
ATOM 618 C CA . ASP A 1 77 ? -2.539 3.520 -6.758 1.00 93.19 77 ASP A CA 1
ATOM 619 C C . ASP A 1 77 ? -2.714 3.644 -8.274 1.00 93.19 77 ASP A C 1
ATOM 621 O O . ASP A 1 77 ? -1.904 3.147 -9.059 1.00 93.19 77 ASP A O 1
ATOM 625 N N . ALA A 1 78 ? -3.727 4.396 -8.701 1.00 91.81 78 ALA A N 1
ATOM 626 C CA . ALA A 1 78 ? -3.839 4.843 -10.084 1.00 91.81 78 ALA A CA 1
ATOM 627 C C . ALA A 1 78 ? -2.854 5.993 -10.365 1.00 91.81 78 ALA A C 1
ATOM 629 O O . ALA A 1 78 ? -2.704 6.916 -9.561 1.00 91.81 78 ALA A O 1
ATOM 630 N N . VAL A 1 79 ? -2.196 5.945 -11.523 1.00 90.44 79 VAL A N 1
ATOM 631 C CA . VAL A 1 79 ? -1.329 7.015 -12.030 1.00 90.44 79 VAL A CA 1
ATOM 632 C C . VAL A 1 79 ? -2.039 7.705 -13.184 1.00 90.44 79 VAL A C 1
ATOM 634 O O . VAL A 1 79 ? -2.545 7.044 -14.091 1.00 90.44 79 VAL A O 1
ATOM 637 N N . PHE A 1 80 ? -2.083 9.034 -13.130 1.00 90.75 80 PHE A N 1
ATOM 638 C CA . PHE A 1 80 ? -2.782 9.881 -14.090 1.00 90.75 80 PHE A CA 1
ATOM 639 C C . PHE A 1 80 ? -1.794 10.811 -14.792 1.00 90.75 80 PHE A C 1
ATOM 641 O O . PHE A 1 80 ? -0.837 11.284 -14.175 1.00 90.75 80 PHE A O 1
ATOM 648 N N . ASN A 1 81 ? -2.032 11.087 -16.073 1.00 90.75 81 ASN A N 1
ATOM 649 C CA . ASN A 1 81 ? -1.317 12.138 -16.797 1.00 90.75 81 ASN A CA 1
ATOM 650 C C . ASN A 1 81 ? -1.890 13.534 -16.482 1.00 90.75 81 ASN A C 1
ATOM 652 O O . ASN A 1 81 ? -2.891 13.673 -15.779 1.00 90.75 81 ASN A O 1
ATOM 656 N N . ALA A 1 82 ? -1.277 14.578 -17.048 1.00 92.31 82 ALA A N 1
ATOM 657 C CA . ALA A 1 82 ? -1.726 15.964 -16.882 1.00 92.31 82 ALA A CA 1
ATOM 658 C C . ALA A 1 82 ? -3.167 16.214 -17.375 1.00 92.31 82 ALA A C 1
ATOM 660 O O . ALA A 1 82 ? -3.829 17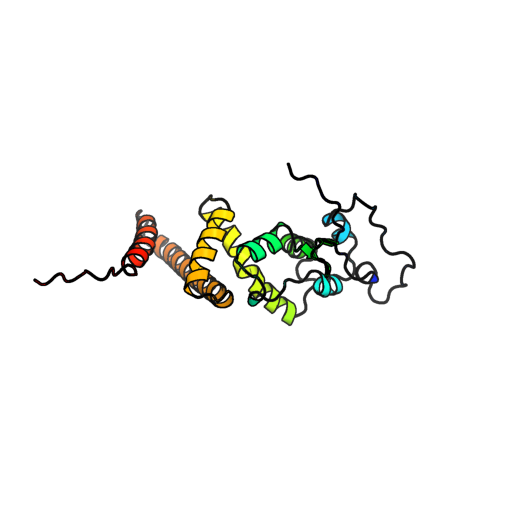.124 -16.889 1.00 92.31 82 ALA A O 1
ATOM 661 N N . ALA A 1 83 ? -3.668 15.389 -18.301 1.00 91.50 83 ALA A N 1
ATOM 662 C CA . ALA A 1 83 ? -5.040 15.450 -18.803 1.00 91.50 83 ALA A CA 1
ATOM 663 C C . ALA A 1 83 ? -6.050 14.688 -17.916 1.00 91.50 83 ALA A C 1
ATOM 665 O O . ALA A 1 83 ? -7.213 14.553 -18.288 1.00 91.50 83 ALA A O 1
ATOM 666 N N . GLY A 1 84 ? -5.622 14.141 -16.771 1.00 88.06 84 GLY A N 1
ATOM 667 C CA . GLY A 1 84 ? -6.478 13.374 -15.861 1.00 88.06 84 GLY A CA 1
ATOM 668 C C . GLY A 1 84 ? -6.850 11.976 -16.364 1.00 88.06 84 GLY A C 1
ATOM 669 O O . GLY A 1 84 ? -7.691 11.311 -15.764 1.00 88.06 84 GLY A O 1
ATOM 670 N N . THR A 1 85 ? -6.231 11.499 -17.446 1.00 89.00 85 THR A N 1
ATOM 671 C CA . THR A 1 85 ? -6.435 10.136 -17.954 1.00 89.00 85 THR A CA 1
ATOM 672 C C . THR A 1 85 ? -5.539 9.169 -17.193 1.00 89.00 85 THR A C 1
ATOM 674 O O . THR A 1 85 ? -4.345 9.430 -17.023 1.00 89.00 85 THR A O 1
ATOM 677 N N . GLN A 1 86 ? -6.102 8.049 -16.735 1.00 88.88 86 GLN A N 1
ATOM 678 C CA . GLN A 1 86 ? -5.331 7.006 -16.066 1.00 88.88 86 GLN A CA 1
ATOM 679 C C . GLN A 1 86 ? -4.370 6.358 -17.067 1.00 88.88 86 GLN A C 1
ATOM 681 O O . GLN A 1 86 ? -4.804 5.716 -18.019 1.00 88.88 86 GLN A O 1
ATOM 686 N N . THR A 1 87 ? -3.070 6.528 -16.844 1.00 88.50 87 THR A N 1
ATOM 687 C CA . THR A 1 87 ? -2.007 5.959 -17.684 1.00 88.50 87 THR A CA 1
ATOM 688 C C . THR A 1 87 ? -1.433 4.679 -17.111 1.00 88.50 87 THR A C 1
ATOM 690 O O . THR A 1 87 ? -0.845 3.893 -17.844 1.00 88.50 87 THR A O 1
ATOM 693 N N . GLY A 1 88 ? -1.608 4.444 -15.813 1.00 89.75 88 GLY A N 1
ATOM 694 C CA . GLY A 1 88 ? -1.126 3.219 -15.210 1.00 89.75 88 GLY A CA 1
ATOM 695 C C . GLY A 1 88 ? -1.719 2.919 -13.848 1.00 89.75 88 GLY A C 1
ATOM 696 O O . GLY A 1 88 ? -2.508 3.683 -13.277 1.00 89.75 88 GLY A O 1
ATOM 697 N N . LYS A 1 89 ? -1.330 1.765 -13.324 1.00 92.19 89 LYS A N 1
ATOM 698 C CA . LYS A 1 89 ? -1.653 1.322 -11.974 1.00 92.19 89 LYS A CA 1
ATOM 699 C C . LYS A 1 89 ? -0.386 0.819 -11.294 1.00 92.19 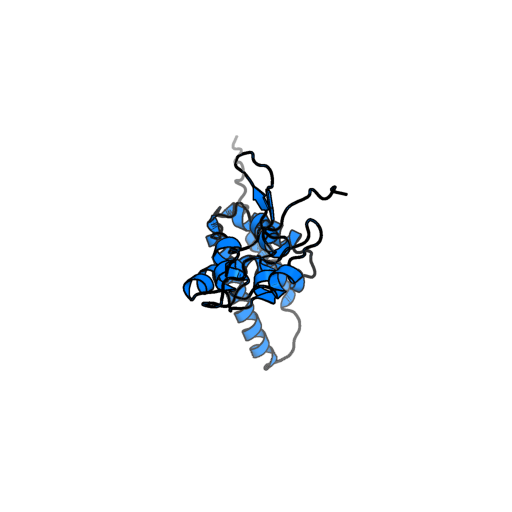89 LYS A C 1
ATOM 701 O O . LYS A 1 89 ? 0.389 0.099 -11.912 1.00 92.19 89 LYS A O 1
ATOM 706 N N . LYS A 1 90 ? -0.165 1.216 -10.044 1.00 94.62 90 LYS A N 1
ATOM 707 C CA . LYS A 1 90 ? 0.863 0.675 -9.144 1.00 94.62 90 LYS A CA 1
ATOM 708 C C . LYS A 1 90 ? 0.364 -0.625 -8.495 1.00 94.62 90 LYS A C 1
ATOM 710 O O . LYS A 1 90 ? -0.846 -0.871 -8.503 1.00 94.62 90 LYS A O 1
ATOM 715 N N . PRO A 1 91 ? 1.247 -1.469 -7.936 1.00 94.75 91 PRO A N 1
ATOM 716 C CA . PRO A 1 91 ? 0.799 -2.673 -7.250 1.00 94.75 91 PRO A CA 1
ATOM 717 C C . PRO A 1 91 ? 0.010 -2.357 -5.978 1.00 94.75 91 PRO A C 1
ATOM 719 O O . PRO A 1 91 ? 0.259 -1.327 -5.347 1.00 94.75 91 PRO A O 1
ATOM 722 N N . PRO A 1 92 ? -0.878 -3.271 -5.547 1.00 95.12 92 PRO A N 1
ATOM 723 C CA . PRO A 1 92 ? -1.363 -3.295 -4.176 1.00 95.12 92 PRO A CA 1
ATOM 724 C C . PRO A 1 92 ? -0.198 -3.271 -3.193 1.00 95.12 92 PRO A C 1
ATOM 726 O O . PRO A 1 92 ? 0.682 -4.138 -3.235 1.00 95.12 92 PRO A O 1
ATOM 729 N N . LEU A 1 93 ? -0.200 -2.311 -2.272 1.00 94.31 93 LEU A N 1
ATOM 730 C CA . LEU A 1 93 ? 0.879 -2.177 -1.293 1.00 94.31 93 LEU A CA 1
ATOM 731 C C . LEU A 1 93 ? 0.961 -3.386 -0.353 1.00 94.31 93 LEU A C 1
ATOM 733 O O . LEU A 1 93 ? 2.055 -3.766 0.072 1.00 94.31 93 LEU A O 1
ATOM 737 N N . LYS A 1 94 ? -0.168 -4.064 -0.119 1.00 93.62 94 LYS A N 1
ATOM 738 C CA . LYS A 1 94 ? -0.197 -5.350 0.581 1.00 93.62 94 LYS A CA 1
ATOM 739 C C . LYS A 1 94 ? 0.657 -6.410 -0.119 1.00 93.62 94 LYS A C 1
ATOM 741 O O . LYS A 1 94 ? 1.381 -7.148 0.544 1.00 93.62 94 LYS A O 1
ATOM 746 N N . PHE A 1 95 ? 0.610 -6.479 -1.451 1.00 92.19 95 PHE A N 1
ATOM 747 C CA . PHE A 1 95 ? 1.407 -7.448 -2.207 1.00 92.19 95 PHE A CA 1
ATOM 748 C C . PHE A 1 95 ? 2.888 -7.088 -2.202 1.00 92.19 95 PHE A C 1
ATOM 750 O O . PHE A 1 95 ? 3.723 -7.978 -2.077 1.00 92.19 95 PHE A O 1
ATOM 757 N N . VAL A 1 96 ? 3.226 -5.799 -2.262 1.00 91.12 96 VAL A N 1
ATOM 758 C CA . VAL A 1 96 ? 4.622 -5.354 -2.141 1.00 91.12 96 VAL A CA 1
ATOM 759 C C . VAL A 1 96 ? 5.233 -5.852 -0.821 1.00 91.12 96 VAL A C 1
ATOM 761 O O . VAL A 1 96 ? 6.323 -6.421 -0.826 1.00 91.12 96 VAL A O 1
ATOM 764 N N . GLU A 1 97 ? 4.513 -5.725 0.300 1.00 89.56 97 GLU A N 1
ATOM 765 C CA . GLU A 1 97 ? 4.936 -6.278 1.599 1.00 89.56 97 GLU A CA 1
ATOM 766 C C . GLU A 1 97 ? 5.040 -7.809 1.579 1.00 89.56 97 GLU A C 1
ATOM 768 O O . GLU A 1 97 ? 6.012 -8.368 2.081 1.00 89.56 97 GLU A O 1
ATOM 773 N N . GLN A 1 98 ? 4.071 -8.504 0.983 1.00 90.31 98 GLN A N 1
ATOM 774 C CA . GLN A 1 98 ? 4.055 -9.970 0.959 1.00 90.31 98 GLN A CA 1
ATOM 775 C C . GLN A 1 98 ? 5.177 -10.581 0.111 1.00 90.31 98 GLN A C 1
ATOM 777 O O . GLN A 1 98 ? 5.761 -11.574 0.527 1.00 90.31 98 GLN A O 1
ATOM 782 N N . TYR A 1 99 ? 5.486 -10.007 -1.054 1.00 89.19 99 TYR A N 1
ATOM 783 C CA . TYR A 1 99 ? 6.460 -10.572 -1.996 1.00 89.19 99 TYR A CA 1
ATOM 784 C C . TYR A 1 99 ? 7.889 -10.081 -1.754 1.00 89.19 99 TYR A C 1
ATOM 786 O O . TYR A 1 99 ? 8.864 -10.821 -1.921 1.00 89.19 99 TYR A O 1
ATOM 794 N N . LEU A 1 100 ? 8.046 -8.808 -1.387 1.00 84.31 100 LEU A N 1
ATOM 795 C CA . LEU A 1 100 ? 9.367 -8.210 -1.212 1.00 84.31 100 LEU A CA 1
ATOM 796 C C . LEU A 1 100 ? 9.789 -8.151 0.267 1.00 84.31 100 LEU A C 1
ATOM 798 O O . LEU A 1 100 ? 10.974 -7.939 0.543 1.00 84.31 100 LEU A O 1
ATOM 802 N N . HIS A 1 101 ? 8.871 -8.403 1.208 1.00 83.12 101 HIS A N 1
ATOM 803 C CA . HIS A 1 101 ? 9.105 -8.394 2.656 1.00 83.12 101 HIS A CA 1
ATOM 804 C C . HIS A 1 101 ? 9.755 -7.088 3.131 1.00 83.12 101 HIS A C 1
ATOM 806 O O . HIS A 1 101 ? 9.251 -6.004 2.873 1.00 83.12 101 HIS A O 1
ATOM 812 N N . ASN A 1 102 ? 10.890 -7.160 3.821 1.00 78.31 102 ASN A N 1
ATOM 813 C CA . ASN A 1 102 ? 11.672 -6.005 4.255 1.00 78.31 102 ASN A CA 1
ATOM 814 C C . ASN A 1 102 ? 12.835 -5.669 3.302 1.00 78.31 102 ASN A C 1
ATOM 816 O O . ASN A 1 102 ? 13.532 -4.684 3.533 1.00 78.31 102 ASN A O 1
ATOM 820 N N . ARG A 1 103 ? 13.040 -6.449 2.228 1.00 78.88 103 ARG A N 1
ATOM 821 C CA . ARG A 1 103 ? 14.225 -6.361 1.348 1.00 78.88 103 ARG A CA 1
ATOM 822 C C . ARG A 1 103 ? 14.292 -5.083 0.514 1.00 78.88 103 ARG A C 1
ATOM 824 O O . ARG A 1 103 ? 15.312 -4.800 -0.102 1.00 78.88 103 ARG A O 1
ATOM 831 N N . TRP A 1 104 ? 13.201 -4.329 0.461 1.00 73.00 104 TRP A N 1
ATOM 832 C CA . TRP A 1 104 ? 13.076 -3.115 -0.337 1.00 73.00 104 TRP A CA 1
ATOM 833 C C . TRP A 1 104 ? 13.240 -1.819 0.465 1.00 73.00 104 TRP A C 1
ATOM 835 O O . TRP A 1 104 ? 13.176 -0.748 -0.127 1.00 73.00 104 TRP A O 1
ATOM 845 N N . ARG A 1 105 ? 13.453 -1.888 1.790 1.00 77.88 105 ARG A N 1
ATOM 846 C CA . ARG A 1 105 ? 13.452 -0.712 2.680 1.00 77.88 105 ARG A CA 1
ATOM 847 C C . ARG A 1 105 ? 14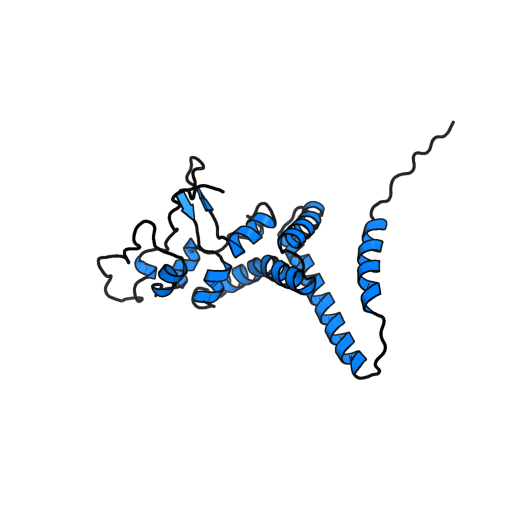.827 -0.365 3.231 1.00 77.88 105 ARG A C 1
ATOM 849 O O . ARG A 1 105 ? 15.530 -1.240 3.732 1.00 77.88 105 ARG A O 1
ATOM 856 N N . THR A 1 106 ? 15.138 0.927 3.283 1.00 80.12 106 THR A N 1
ATOM 857 C CA . THR A 1 106 ? 16.130 1.488 4.214 1.00 80.12 106 THR A CA 1
ATOM 858 C C . THR A 1 106 ? 15.518 1.740 5.603 1.00 80.12 106 THR A C 1
ATOM 860 O O . THR A 1 106 ? 14.315 1.563 5.806 1.00 80.12 106 THR A O 1
ATOM 863 N N . SER A 1 107 ? 16.320 2.159 6.588 1.00 78.94 107 SER A N 1
ATOM 864 C CA . SER A 1 107 ? 15.838 2.456 7.949 1.00 78.94 107 SER A CA 1
ATOM 865 C C . SER A 1 107 ? 14.764 3.548 7.994 1.00 78.94 107 SER A C 1
ATOM 867 O O . SER A 1 107 ? 13.845 3.477 8.812 1.00 78.94 107 SER A O 1
ATOM 869 N N . ASP A 1 108 ? 14.848 4.551 7.120 1.00 81.81 108 ASP A N 1
ATOM 870 C CA . ASP A 1 108 ? 13.853 5.625 7.074 1.00 81.81 108 ASP A CA 1
ATOM 871 C C . ASP A 1 108 ? 12.587 5.193 6.326 1.00 81.81 108 ASP A C 1
ATOM 873 O O . ASP A 1 108 ? 11.475 5.479 6.782 1.00 81.81 108 ASP A O 1
ATOM 877 N N . ASP A 1 109 ? 12.732 4.371 5.283 1.00 84.25 109 ASP A N 1
ATOM 878 C CA . ASP A 1 109 ? 11.601 3.743 4.588 1.00 84.25 109 ASP A CA 1
ATOM 879 C C . ASP A 1 109 ? 10.809 2.819 5.516 1.00 84.25 109 ASP A C 1
ATOM 881 O O . ASP A 1 109 ? 9.583 2.753 5.441 1.00 84.25 109 ASP A O 1
ATOM 885 N N . GLN A 1 110 ? 11.486 2.134 6.445 1.00 85.50 110 GLN A N 1
ATOM 886 C CA . GLN A 1 110 ? 10.834 1.318 7.472 1.00 85.50 110 GLN A CA 1
ATOM 887 C C . GLN A 1 110 ? 9.946 2.152 8.388 1.00 85.50 110 GLN A C 1
ATOM 889 O O . GLN A 1 110 ? 8.826 1.734 8.695 1.00 85.50 110 GLN A O 1
ATOM 894 N N . LYS A 1 111 ? 10.407 3.333 8.813 1.00 86.81 111 LYS A N 1
ATOM 895 C CA . LYS A 1 111 ? 9.589 4.238 9.627 1.00 86.81 111 LYS A CA 1
ATOM 896 C C . LYS A 1 111 ? 8.395 4.727 8.823 1.00 86.81 111 LYS A C 1
ATOM 898 O O . LYS A 1 111 ? 7.275 4.639 9.314 1.00 86.81 111 LYS A O 1
ATOM 903 N N . HIS A 1 112 ? 8.615 5.203 7.598 1.00 86.94 112 HIS A N 1
ATOM 904 C CA . HIS A 1 112 ? 7.539 5.678 6.724 1.00 86.94 112 HIS A CA 1
ATOM 905 C C . HIS A 1 112 ? 6.485 4.595 6.481 1.00 86.94 112 HIS A C 1
ATOM 907 O O . HIS A 1 112 ? 5.296 4.822 6.700 1.00 86.94 112 HIS A O 1
ATOM 913 N N . TRP A 1 113 ? 6.930 3.385 6.146 1.00 90.00 113 TRP A N 1
ATOM 914 C CA . TRP A 1 113 ? 6.061 2.229 5.971 1.00 90.00 113 TRP A CA 1
ATOM 915 C C . TRP A 1 113 ? 5.280 1.873 7.234 1.00 90.00 113 TRP A C 1
ATOM 917 O O . TRP A 1 113 ? 4.075 1.642 7.170 1.00 90.00 113 TRP A O 1
ATOM 927 N N . SER A 1 114 ? 5.949 1.846 8.389 1.00 89.06 114 SER A N 1
ATOM 928 C CA . SER A 1 114 ? 5.308 1.515 9.665 1.00 89.06 114 SER A CA 1
ATOM 929 C C . SER A 1 114 ? 4.183 2.491 9.992 1.00 89.06 114 SER A C 1
ATOM 931 O O . SER A 1 114 ? 3.127 2.076 10.449 1.00 89.06 114 SER A O 1
ATOM 933 N N . ARG A 1 115 ? 4.371 3.780 9.687 1.00 89.38 115 ARG A N 1
ATOM 934 C CA . ARG A 1 115 ? 3.323 4.795 9.862 1.00 89.38 115 ARG A CA 1
ATOM 935 C C . ARG A 1 115 ? 2.158 4.580 8.905 1.00 89.38 115 ARG A C 1
ATOM 937 O O . ARG A 1 115 ? 1.010 4.723 9.309 1.00 89.38 115 ARG A O 1
ATOM 944 N N . TYR A 1 116 ? 2.457 4.253 7.651 1.00 91.88 116 TYR A N 1
ATOM 945 C CA . TYR A 1 116 ? 1.446 4.018 6.628 1.00 91.88 116 TYR A CA 1
ATOM 946 C C . TYR A 1 116 ? 0.593 2.774 6.931 1.00 91.88 116 TYR A C 1
ATOM 948 O O . TYR A 1 116 ? -0.630 2.874 6.905 1.00 91.88 116 TYR A O 1
ATOM 956 N N . ARG A 1 117 ? 1.206 1.631 7.285 1.00 92.44 117 ARG A N 1
ATOM 957 C CA . ARG A 1 117 ? 0.497 0.348 7.499 1.00 92.44 117 ARG A CA 1
ATOM 958 C C . ARG A 1 117 ? -0.470 0.355 8.686 1.00 92.44 117 ARG A C 1
ATOM 960 O O . ARG A 1 117 ? -1.362 -0.483 8.740 1.00 92.44 117 ARG A O 1
ATOM 967 N N . GLU A 1 118 ? -0.314 1.281 9.634 1.00 91.06 118 GLU A N 1
ATOM 968 C CA . GLU A 1 118 ? -1.134 1.329 10.852 1.00 91.06 118 GLU A CA 1
ATOM 969 C C . GLU A 1 118 ? -2.637 1.412 10.564 1.00 91.06 118 GLU A C 1
ATOM 971 O O . GLU A 1 118 ? -3.409 0.705 11.207 1.00 91.06 118 GLU A O 1
ATOM 976 N N . ILE A 1 119 ? -3.047 2.233 9.592 1.00 91.50 119 ILE A N 1
ATOM 977 C CA . ILE A 1 119 ? -4.456 2.404 9.214 1.00 91.50 119 ILE A CA 1
ATOM 978 C C . ILE A 1 119 ? -5.011 1.154 8.500 1.00 91.50 119 ILE A C 1
ATOM 980 O O . ILE A 1 119 ? -5.968 0.570 9.015 1.00 91.50 119 ILE A O 1
ATOM 984 N N . PRO A 1 120 ? -4.449 0.687 7.365 1.00 95.19 120 PRO A N 1
ATOM 985 C CA . PRO A 1 120 ? -4.994 -0.461 6.642 1.00 95.19 120 PRO A CA 1
ATOM 986 C C . PRO A 1 120 ? -4.944 -1.764 7.450 1.00 95.19 120 PRO A C 1
ATOM 988 O O . PRO A 1 120 ? -5.900 -2.534 7.424 1.00 95.19 120 PRO A O 1
ATOM 991 N N . GLU A 1 121 ? -3.895 -2.008 8.238 1.00 93.94 121 GLU A N 1
ATOM 992 C CA . GLU A 1 121 ? -3.847 -3.210 9.081 1.00 93.94 121 GLU A CA 1
ATOM 993 C C . GLU A 1 121 ? -4.834 -3.161 10.241 1.00 93.94 121 GLU A C 1
ATOM 995 O O . GLU A 1 121 ? -5.331 -4.200 10.683 1.00 93.94 121 GLU A O 1
ATOM 1000 N N . TRP A 1 122 ? -5.120 -1.966 10.762 1.00 92.44 122 TRP A N 1
ATOM 1001 C CA . TRP A 1 122 ? -6.175 -1.813 11.751 1.00 92.44 122 TRP A CA 1
ATOM 1002 C C . TRP A 1 122 ? -7.545 -2.089 11.132 1.00 92.44 122 TRP A C 1
ATOM 1004 O O . TRP A 1 122 ? -8.329 -2.808 11.745 1.00 92.44 122 TRP A O 1
ATOM 1014 N N . ILE A 1 123 ? -7.798 -1.609 9.907 1.00 94.06 123 ILE A N 1
ATOM 1015 C CA . ILE A 1 123 ? -9.028 -1.912 9.160 1.00 94.06 123 ILE A CA 1
ATOM 1016 C C . ILE A 1 123 ? -9.208 -3.427 9.021 1.00 94.06 123 ILE A C 1
ATOM 1018 O O . ILE A 1 123 ? -10.255 -3.947 9.399 1.00 94.06 123 ILE A O 1
ATOM 1022 N N . GLU A 1 124 ? -8.186 -4.146 8.545 1.00 94.50 124 GLU A N 1
ATOM 1023 C CA . GLU A 1 124 ? -8.238 -5.609 8.407 1.00 94.50 124 GLU A CA 1
ATOM 1024 C C . GLU A 1 124 ? -8.493 -6.304 9.742 1.00 94.50 124 GLU A C 1
ATOM 1026 O O . GLU A 1 124 ? -9.362 -7.171 9.849 1.00 94.50 124 GLU A O 1
ATOM 1031 N N . ARG A 1 125 ? -7.751 -5.915 10.783 1.00 92.94 125 ARG A N 1
ATOM 1032 C CA . ARG A 1 125 ? -7.889 -6.516 12.110 1.00 92.94 125 ARG A CA 1
ATOM 1033 C C . ARG A 1 125 ? -9.286 -6.306 12.673 1.00 92.94 125 ARG A C 1
ATOM 1035 O O . ARG A 1 125 ? -9.857 -7.237 13.232 1.00 92.94 125 ARG A O 1
ATOM 1042 N N . GLU A 1 126 ? -9.821 -5.100 12.552 1.00 91.38 126 GLU A N 1
ATOM 1043 C CA . GLU A 1 126 ? -11.106 -4.744 13.134 1.00 91.38 126 GLU A CA 1
ATOM 1044 C C . GLU A 1 126 ? -12.276 -5.343 12.349 1.00 91.38 126 GLU A C 1
ATOM 1046 O O . GLU A 1 126 ? -13.229 -5.834 12.957 1.00 91.38 126 GLU A O 1
ATOM 1051 N N . ALA A 1 127 ? -12.164 -5.395 11.020 1.00 93.88 127 ALA A N 1
ATOM 1052 C CA . ALA A 1 127 ? -13.095 -6.109 10.154 1.00 93.88 127 ALA A CA 1
ATOM 1053 C C . ALA A 1 127 ? -13.168 -7.594 10.539 1.00 93.88 127 ALA A C 1
ATOM 1055 O O . ALA A 1 127 ? -14.252 -8.107 10.815 1.00 93.88 127 ALA A O 1
ATOM 1056 N N . ASN A 1 128 ? -12.010 -8.250 10.680 1.00 94.88 128 ASN A N 1
ATOM 1057 C CA . ASN A 1 128 ? -11.925 -9.650 11.100 1.00 94.88 128 ASN A CA 1
ATOM 1058 C C . ASN A 1 128 ? -12.459 -9.862 12.524 1.00 94.88 128 ASN A C 1
ATOM 1060 O O . ASN A 1 128 ? -13.207 -10.803 12.768 1.00 94.88 128 ASN A O 1
ATOM 1064 N N . ARG A 1 129 ? -12.120 -8.973 13.467 1.00 91.94 129 ARG A N 1
ATOM 1065 C CA . ARG A 1 129 ? -12.558 -9.065 14.870 1.00 91.94 129 ARG A CA 1
ATOM 1066 C C . ARG A 1 129 ? -14.073 -8.951 15.016 1.00 91.94 129 ARG A C 1
ATOM 1068 O O . ARG A 1 129 ? -14.646 -9.586 15.897 1.00 91.94 129 ARG A O 1
ATOM 1075 N N . ARG A 1 130 ? -14.711 -8.102 14.208 1.00 90.56 130 ARG A N 1
ATOM 1076 C CA . ARG A 1 130 ? -16.160 -7.860 14.258 1.00 90.56 130 ARG A CA 1
ATOM 1077 C C . ARG A 1 130 ? -16.954 -8.727 13.275 1.00 90.56 130 ARG A C 1
ATOM 1079 O O . ARG A 1 130 ? -18.176 -8.721 13.352 1.00 90.56 130 ARG A O 1
ATOM 1086 N N . GLY A 1 131 ? -16.289 -9.435 12.359 1.00 94.06 131 GLY A N 1
ATOM 1087 C CA . GLY A 1 131 ? -16.943 -10.197 11.292 1.00 94.06 131 GLY A CA 1
ATOM 1088 C C . GLY A 1 131 ? -17.698 -9.315 10.292 1.00 94.06 131 GLY A C 1
ATOM 1089 O O . GLY A 1 131 ? -18.738 -9.722 9.784 1.00 94.06 131 GLY A O 1
ATOM 1090 N N . VAL A 1 132 ? -17.216 -8.094 10.038 1.00 95.38 132 VAL A N 1
ATOM 1091 C CA . VAL A 1 132 ? -17.858 -7.125 9.130 1.00 95.38 132 VAL A CA 1
ATOM 1092 C C . VAL A 1 132 ? -16.977 -6.831 7.921 1.00 95.38 132 VAL A C 1
ATOM 1094 O O . VAL A 1 132 ? -15.767 -7.042 7.953 1.00 95.38 132 VAL A O 1
ATOM 1097 N N . ALA A 1 133 ? -17.572 -6.301 6.851 1.00 94.81 133 ALA A N 1
ATOM 1098 C CA . ALA A 1 133 ? -16.812 -5.882 5.678 1.00 94.81 133 ALA A CA 1
ATOM 1099 C C . ALA A 1 133 ? -15.852 -4.714 6.014 1.00 94.81 133 ALA A C 1
ATOM 1101 O O . ALA A 1 133 ? -16.258 -3.786 6.721 1.00 94.81 133 ALA A O 1
ATOM 1102 N N . PRO A 1 134 ? -14.618 -4.686 5.463 1.00 94.75 134 PRO A N 1
ATOM 1103 C CA . PRO A 1 134 ? -13.667 -3.589 5.671 1.00 94.75 134 PRO A CA 1
ATOM 1104 C C . PRO A 1 134 ? -14.214 -2.200 5.323 1.00 94.75 134 PRO A C 1
ATOM 1106 O O . PRO A 1 134 ? -13.861 -1.224 5.978 1.00 94.75 134 PRO A O 1
ATOM 1109 N N . SER A 1 135 ? -15.122 -2.108 4.345 1.00 94.00 135 SER A N 1
ATOM 1110 C CA . SER A 1 135 ? -15.795 -0.858 3.965 1.00 94.00 135 SER A CA 1
ATOM 1111 C C . SER A 1 135 ? -16.561 -0.215 5.125 1.00 94.00 135 SER A C 1
ATOM 1113 O O . SER A 1 135 ? -16.541 1.004 5.250 1.00 94.00 135 SER A O 1
ATOM 1115 N N . ILE A 1 136 ? -17.168 -1.010 6.015 1.00 93.38 136 ILE A N 1
ATOM 1116 C CA . ILE A 1 136 ? -17.858 -0.501 7.210 1.00 93.38 136 ILE A CA 1
ATOM 1117 C C . ILE A 1 136 ? -16.858 0.180 8.145 1.00 93.38 136 ILE A C 1
ATOM 1119 O O . ILE A 1 136 ? -17.092 1.292 8.615 1.00 93.38 136 ILE A O 1
ATOM 1123 N N . ILE A 1 137 ? -15.708 -0.459 8.361 1.00 93.69 137 ILE A N 1
ATOM 1124 C CA . ILE A 1 137 ? -14.640 0.071 9.210 1.00 93.69 137 ILE A CA 1
ATOM 1125 C C . ILE A 1 137 ? -14.020 1.334 8.596 1.00 93.69 137 ILE A C 1
ATOM 1127 O O . ILE A 1 137 ? -13.760 2.298 9.313 1.00 93.69 137 ILE A O 1
ATOM 1131 N N . VAL A 1 138 ? -13.837 1.365 7.271 1.00 94.31 138 VAL A N 1
ATOM 1132 C CA . VAL A 1 138 ? -13.400 2.560 6.531 1.00 94.31 138 VAL A CA 1
ATOM 1133 C C . VAL A 1 138 ? -14.372 3.720 6.750 1.00 94.31 138 VAL A C 1
ATOM 1135 O O . VAL A 1 138 ? -13.933 4.816 7.089 1.00 94.31 138 VAL A O 1
ATOM 1138 N N . THR A 1 139 ? -15.684 3.493 6.622 1.00 93.44 139 THR A N 1
ATOM 1139 C CA . THR A 1 139 ? -16.700 4.530 6.867 1.00 93.44 139 THR A CA 1
ATOM 1140 C C . THR A 1 139 ? -16.678 5.033 8.312 1.00 93.44 139 THR A C 1
ATOM 1142 O O . THR A 1 139 ? -16.785 6.236 8.543 1.00 93.44 139 THR A O 1
ATOM 1145 N N . GLU A 1 140 ? -16.508 4.144 9.294 1.00 90.81 140 GLU A N 1
ATOM 1146 C CA . GLU A 1 140 ? -16.378 4.540 10.701 1.00 90.81 140 GLU A CA 1
ATOM 1147 C C . GLU A 1 140 ? -15.144 5.419 10.941 1.00 90.81 140 GLU A C 1
ATOM 1149 O O . GLU A 1 140 ? -15.250 6.462 11.588 1.00 90.81 140 GLU A O 1
ATOM 1154 N N . LEU A 1 141 ? -13.987 5.017 10.406 1.00 90.25 141 LEU A N 1
ATOM 1155 C CA . LEU A 1 141 ? -12.739 5.772 10.521 1.00 90.25 141 LEU A CA 1
ATOM 1156 C C . LEU A 1 141 ? -12.824 7.135 9.845 1.00 90.25 141 LEU A C 1
ATOM 1158 O O . LEU A 1 141 ? -12.352 8.121 10.406 1.00 90.25 141 LEU A O 1
ATOM 1162 N N . GLU A 1 142 ? -13.444 7.205 8.670 1.00 90.81 142 GLU A N 1
ATOM 1163 C CA . GLU A 1 142 ? -13.665 8.471 7.979 1.00 90.81 142 GLU A CA 1
ATOM 1164 C C . GLU A 1 142 ? -14.562 9.393 8.818 1.00 90.81 142 GLU A C 1
ATOM 1166 O O . GLU A 1 142 ? -14.252 10.569 8.999 1.00 90.81 142 GLU A O 1
ATOM 1171 N N . GLY A 1 143 ? -15.602 8.841 9.454 1.00 86.81 143 GLY A N 1
ATOM 1172 C CA . GLY A 1 143 ? -16.425 9.573 10.416 1.00 86.81 143 GLY A CA 1
ATOM 1173 C C . GLY A 1 143 ? -15.636 10.115 11.614 1.00 86.81 143 GLY A C 1
ATOM 1174 O O . GLY A 1 143 ? -15.943 11.201 12.099 1.00 86.81 143 GLY A O 1
ATOM 1175 N N . MET A 1 144 ? -14.603 9.405 12.082 1.00 85.00 144 MET A N 1
ATOM 1176 C CA . MET A 1 144 ? -13.701 9.896 13.136 1.00 85.00 144 MET A CA 1
ATOM 1177 C C . MET A 1 144 ? -12.735 10.966 12.616 1.00 85.00 144 MET A C 1
ATOM 1179 O O . MET A 1 144 ? -12.476 11.944 13.318 1.00 85.00 144 MET A O 1
ATOM 1183 N N . ARG A 1 145 ? -12.214 10.802 11.393 1.00 86.50 145 ARG A N 1
ATOM 1184 C CA . ARG A 1 145 ? -11.293 11.751 10.754 1.00 86.50 145 ARG A CA 1
ATOM 1185 C C . ARG A 1 145 ? -11.934 13.121 10.596 1.00 86.50 145 ARG A C 1
ATOM 1187 O O . ARG A 1 145 ? -11.323 14.107 10.991 1.00 86.50 145 ARG A O 1
ATOM 1194 N N . VAL A 1 146 ? -13.161 13.181 10.073 1.00 82.62 146 VAL A N 1
ATOM 1195 C CA . VAL A 1 146 ? -13.883 14.438 9.795 1.00 82.62 146 VAL A CA 1
ATOM 1196 C C . VAL A 1 146 ? -14.030 15.322 11.041 1.00 82.62 146 VAL A C 1
ATOM 1198 O O . VAL A 1 146 ? -14.093 16.539 10.923 1.00 82.62 146 VAL A O 1
ATOM 1201 N N . VAL A 1 147 ? -14.017 14.744 12.247 1.00 76.19 147 VAL A N 1
ATOM 1202 C CA . VAL A 1 147 ? -14.099 15.509 13.504 1.00 76.19 147 VAL A CA 1
ATOM 1203 C C . VAL A 1 147 ? -12.841 16.343 13.771 1.00 76.19 147 VAL A C 1
ATOM 1205 O O . VAL A 1 147 ? -12.938 17.397 14.391 1.00 76.19 147 VAL A O 1
ATOM 1208 N N . ASN A 1 148 ? -11.669 15.888 13.322 1.00 75.06 148 ASN A N 1
ATOM 1209 C CA . ASN A 1 148 ? -10.383 16.538 13.607 1.00 75.06 148 ASN A CA 1
ATOM 1210 C C . ASN A 1 148 ? -9.601 16.944 12.345 1.00 75.06 148 ASN A C 1
ATOM 1212 O O . ASN A 1 148 ? -8.516 17.496 12.478 1.00 75.06 148 ASN A O 1
ATOM 1216 N N . ASP A 1 149 ? -10.118 16.626 11.153 1.00 74.88 149 ASP A N 1
ATOM 1217 C CA . ASP A 1 149 ? -9.602 16.887 9.793 1.00 74.88 149 ASP A CA 1
ATOM 1218 C C . ASP A 1 149 ? -8.120 16.545 9.528 1.00 74.88 149 ASP A C 1
ATOM 1220 O O . ASP A 1 149 ? -7.541 16.910 8.510 1.00 74.88 149 ASP A O 1
ATOM 1224 N N . VAL A 1 150 ? -7.478 15.785 10.418 1.00 77.12 150 VAL A N 1
ATOM 1225 C CA . VAL A 1 150 ? -6.052 15.453 10.319 1.00 77.12 150 VAL A CA 1
ATOM 1226 C C . VAL A 1 150 ? -5.864 13.937 10.295 1.00 77.12 150 VAL A C 1
ATOM 1228 O O . VAL A 1 150 ? -6.143 13.240 11.272 1.00 77.12 150 VAL A O 1
ATOM 1231 N N . MET A 1 151 ? -5.315 13.405 9.199 1.00 82.00 151 MET A N 1
ATOM 1232 C CA . MET A 1 151 ? -5.028 11.967 9.059 1.00 82.00 151 MET A CA 1
ATOM 1233 C C . MET A 1 151 ? -4.017 11.464 10.092 1.00 82.00 151 MET A C 1
ATOM 1235 O O . MET A 1 151 ? -4.186 10.396 10.685 1.00 82.00 151 MET A O 1
ATOM 1239 N N . ASN A 1 152 ? -2.992 12.262 10.389 1.00 79.31 152 ASN A N 1
ATOM 1240 C CA . ASN A 1 152 ? -2.037 11.940 11.445 1.00 79.31 152 ASN A CA 1
ATOM 1241 C C . ASN A 1 152 ? -2.675 11.883 12.852 1.00 79.31 152 ASN A C 1
ATOM 1243 O O . ASN A 1 152 ? -2.160 11.185 13.726 1.00 79.31 152 ASN A O 1
ATOM 1247 N N . TRP A 1 153 ? -3.794 12.582 13.094 1.00 84.38 153 TRP A N 1
ATOM 1248 C CA . TRP A 1 153 ? -4.553 12.444 14.342 1.00 84.38 153 TRP A CA 1
ATOM 1249 C C . TRP A 1 153 ? -5.228 11.074 14.408 1.00 84.38 153 TRP A C 1
ATOM 1251 O O . TRP A 1 153 ? -5.055 10.369 15.401 1.00 84.38 153 TRP A O 1
ATOM 1261 N N . LEU A 1 154 ? -5.896 10.655 13.326 1.00 83.44 154 LEU A N 1
ATOM 1262 C CA . LEU A 1 154 ? -6.554 9.347 13.245 1.00 83.44 154 LEU A CA 1
ATOM 1263 C C . LEU A 1 154 ? -5.566 8.210 13.524 1.00 83.44 154 LEU A C 1
ATOM 1265 O O . LEU A 1 154 ? -5.852 7.294 14.292 1.00 83.44 154 LEU A O 1
ATOM 1269 N N . ARG A 1 155 ? -4.362 8.311 12.957 1.00 83.88 155 ARG A N 1
ATOM 1270 C CA . ARG A 1 155 ? -3.262 7.381 13.216 1.00 83.88 155 ARG A CA 1
ATOM 1271 C C . ARG A 1 155 ? -2.908 7.298 14.709 1.00 83.88 155 ARG A C 1
ATOM 1273 O O . ARG A 1 155 ? -2.817 6.207 15.268 1.00 83.88 155 ARG A O 1
ATOM 1280 N N . LYS A 1 156 ? -2.714 8.445 15.370 1.00 84.31 156 LYS A N 1
ATOM 1281 C CA . LYS A 1 156 ? -2.402 8.493 16.811 1.00 84.31 156 LYS A CA 1
ATOM 1282 C C . LYS A 1 156 ? -3.533 7.903 17.653 1.00 84.31 156 LYS A C 1
ATOM 1284 O O . LYS A 1 156 ? -3.251 7.174 18.600 1.00 84.31 156 LYS A O 1
ATOM 1289 N N . GLU A 1 157 ? -4.782 8.180 17.294 1.00 85.56 157 GLU A N 1
ATOM 1290 C CA . GLU A 1 157 ? -5.952 7.635 17.985 1.00 85.56 157 GLU A CA 1
ATOM 1291 C C . GLU A 1 157 ? -6.021 6.107 17.844 1.00 85.56 157 GLU A C 1
ATOM 1293 O O . GLU A 1 157 ? -6.192 5.401 18.837 1.00 85.56 157 GLU A O 1
ATOM 1298 N N . ILE A 1 158 ? -5.772 5.568 16.645 1.00 86.19 158 ILE A N 1
ATOM 1299 C CA . ILE A 1 158 ? -5.663 4.119 16.415 1.00 86.19 158 ILE A CA 1
ATOM 1300 C C . ILE A 1 158 ? -4.597 3.493 17.324 1.00 86.19 158 ILE A C 1
ATOM 1302 O O . ILE A 1 158 ? -4.834 2.446 17.931 1.00 86.19 158 ILE A O 1
ATOM 1306 N N . GLU A 1 159 ? -3.435 4.130 17.464 1.00 85.00 159 GLU A N 1
ATOM 1307 C CA . GLU A 1 159 ? -2.366 3.635 18.334 1.00 85.00 159 GLU A CA 1
ATOM 1308 C C . GLU A 1 159 ? -2.777 3.633 19.818 1.00 85.00 159 GLU A C 1
ATOM 1310 O O . GLU A 1 159 ? -2.506 2.670 20.545 1.00 85.00 159 GLU A O 1
ATOM 1315 N N . VAL A 1 160 ? -3.493 4.665 20.273 1.00 86.12 160 VAL A N 1
ATOM 1316 C CA . VAL A 1 160 ? -4.068 4.718 21.627 1.00 86.12 160 VAL A CA 1
ATOM 1317 C C . VAL A 1 160 ? -5.072 3.583 21.836 1.00 86.12 160 VAL A C 1
ATOM 1319 O O . VAL A 1 160 ? -4.984 2.861 22.834 1.00 86.12 160 VAL A O 1
ATOM 1322 N N . LEU A 1 161 ? -5.980 3.365 20.881 1.00 81.88 161 LEU A N 1
ATOM 1323 C CA . LEU A 1 161 ? -6.977 2.293 20.937 1.00 81.88 161 LEU A CA 1
ATOM 1324 C C . LEU A 1 161 ? -6.324 0.905 20.979 1.00 81.88 161 LEU A C 1
ATOM 1326 O O . LEU A 1 161 ? -6.753 0.044 21.749 1.00 81.88 161 LEU A O 1
ATOM 1330 N N . ARG A 1 162 ? -5.244 0.690 20.217 1.00 82.00 162 ARG A N 1
ATOM 1331 C CA . ARG A 1 162 ? -4.468 -0.562 20.248 1.00 82.00 162 ARG A CA 1
ATOM 1332 C C . ARG A 1 162 ? -3.843 -0.810 21.615 1.00 82.00 162 ARG A C 1
ATOM 1334 O O . ARG A 1 162 ? -3.965 -1.915 22.143 1.00 82.00 162 ARG A O 1
ATOM 1341 N N . LYS A 1 163 ? -3.197 0.202 22.201 1.00 84.38 163 LYS A N 1
ATOM 1342 C CA . LYS A 1 163 ? -2.594 0.092 23.539 1.00 84.38 163 LYS A CA 1
ATOM 1343 C C . LYS A 1 163 ? -3.645 -0.173 24.611 1.00 84.38 163 LYS A C 1
ATOM 1345 O O . LYS A 1 163 ? -3.417 -1.000 25.493 1.00 84.38 163 LYS A O 1
ATOM 1350 N N . ALA A 1 164 ? -4.804 0.478 24.516 1.00 81.19 164 ALA A N 1
ATOM 1351 C CA . ALA A 1 164 ? -5.917 0.248 25.431 1.00 81.19 164 ALA A CA 1
ATOM 1352 C C . ALA A 1 164 ? -6.431 -1.198 25.333 1.00 81.19 164 ALA A C 1
ATOM 1354 O O . ALA A 1 164 ? -6.555 -1.874 26.354 1.00 81.19 164 ALA A O 1
ATOM 1355 N N . ALA A 1 165 ? -6.642 -1.704 24.113 1.00 78.75 165 ALA A N 1
ATOM 1356 C CA . ALA A 1 165 ? -7.074 -3.081 23.878 1.00 78.75 165 ALA A CA 1
ATOM 1357 C C . ALA A 1 165 ? -6.053 -4.116 24.387 1.00 78.75 165 ALA A C 1
ATOM 1359 O O . ALA A 1 165 ? -6.437 -5.082 25.044 1.00 78.75 165 ALA A O 1
ATOM 1360 N N . ALA A 1 166 ? -4.755 -3.893 24.151 1.00 79.44 166 ALA A N 1
ATOM 1361 C CA . ALA A 1 166 ? -3.690 -4.778 24.626 1.00 79.44 166 ALA A CA 1
ATOM 1362 C C . ALA A 1 166 ? -3.610 -4.822 26.160 1.00 79.44 166 ALA A C 1
ATOM 1364 O O . ALA A 1 166 ? -3.465 -5.895 26.746 1.00 79.44 166 ALA A O 1
ATOM 1365 N N . LYS A 1 167 ? -3.763 -3.669 26.825 1.00 79.44 167 LYS A N 1
ATOM 1366 C CA . LYS A 1 167 ? -3.793 -3.589 28.291 1.00 79.44 167 LYS A CA 1
ATOM 1367 C C . LYS A 1 167 ? -5.001 -4.325 28.871 1.00 79.44 167 LYS A C 1
ATOM 1369 O O . LYS A 1 167 ? -4.856 -5.042 29.856 1.00 79.44 167 LYS A O 1
ATOM 1374 N N . THR A 1 168 ? -6.173 -4.198 28.250 1.00 75.06 168 THR A N 1
ATOM 1375 C CA . THR A 1 168 ? -7.373 -4.933 28.672 1.00 75.06 168 THR A CA 1
ATOM 1376 C C . THR A 1 168 ? -7.215 -6.439 28.476 1.00 75.06 168 THR A C 1
ATOM 1378 O O . THR A 1 168 ? -7.541 -7.187 29.390 1.00 75.06 168 THR A O 1
ATOM 1381 N N . ALA A 1 169 ? -6.654 -6.890 27.350 1.00 73.50 169 ALA A N 1
ATOM 1382 C CA . ALA A 1 169 ? -6.387 -8.310 27.114 1.00 73.50 169 ALA A CA 1
ATOM 1383 C C . ALA A 1 169 ? -5.373 -8.883 28.121 1.00 73.50 169 ALA A C 1
ATOM 1385 O O . ALA A 1 169 ? -5.598 -9.948 28.687 1.00 73.50 169 ALA A O 1
ATOM 1386 N N . SER A 1 170 ? -4.294 -8.149 28.411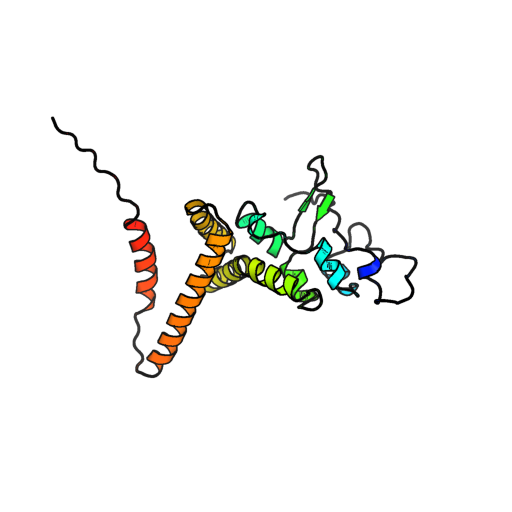 1.00 71.44 170 SER A N 1
ATOM 1387 C CA . SER A 1 170 ? -3.293 -8.530 29.417 1.00 71.44 170 SER A CA 1
ATOM 1388 C C . SER A 1 170 ? -3.890 -8.619 30.829 1.00 71.44 170 SER A C 1
ATOM 1390 O O . SER A 1 170 ? -3.647 -9.589 31.546 1.00 71.44 170 SER A O 1
ATOM 1392 N N . ASN A 1 171 ? -4.742 -7.660 31.204 1.00 64.88 171 ASN A N 1
ATOM 1393 C CA . ASN A 1 171 ? -5.471 -7.696 32.472 1.00 64.88 171 ASN A CA 1
ATOM 1394 C C . ASN A 1 171 ? -6.501 -8.831 32.525 1.00 64.88 171 ASN A C 1
ATOM 1396 O O . ASN A 1 171 ? -6.690 -9.419 33.581 1.00 64.88 171 ASN A O 1
ATOM 1400 N N . GLN A 1 172 ? -7.150 -9.160 31.406 1.00 59.16 172 GLN A N 1
ATOM 1401 C CA . GLN A 1 172 ? -8.103 -10.263 31.338 1.00 59.16 172 GLN A CA 1
ATOM 1402 C C . GLN A 1 172 ? -7.398 -11.610 31.500 1.00 59.16 172 GLN A C 1
ATOM 1404 O O . GLN A 1 172 ? -7.861 -12.399 32.307 1.00 59.16 172 GLN A O 1
ATOM 1409 N N . VAL A 1 173 ? -6.252 -11.829 30.842 1.00 60.66 173 VAL A N 1
ATOM 1410 C CA . VAL A 1 173 ? -5.421 -13.036 31.020 1.00 60.66 173 VAL A CA 1
ATOM 1411 C C . VAL A 1 173 ? -4.927 -13.159 32.463 1.00 60.66 173 VAL A C 1
ATOM 1413 O O . VAL A 1 173 ? -4.996 -14.238 33.048 1.00 60.66 173 VAL A O 1
ATOM 1416 N N . ARG A 1 174 ? -4.482 -12.047 33.063 1.00 55.84 174 ARG A N 1
ATOM 1417 C CA . ARG A 1 174 ? -4.020 -12.009 34.457 1.00 55.84 174 ARG A CA 1
ATOM 1418 C C . ARG A 1 174 ? -5.148 -12.270 35.459 1.00 55.84 174 ARG A C 1
ATOM 1420 O O . ARG A 1 174 ? -4.912 -12.942 36.456 1.00 55.84 174 ARG A O 1
ATOM 1427 N N . ASN A 1 175 ? -6.358 -11.791 35.176 1.00 52.25 175 ASN A N 1
ATOM 1428 C CA . ASN A 1 175 ? -7.527 -12.022 36.020 1.00 52.25 175 ASN A CA 1
ATOM 1429 C C . ASN A 1 175 ? -8.168 -13.396 35.781 1.00 52.25 175 ASN A C 1
ATOM 1431 O O . ASN A 1 175 ? -8.711 -13.949 36.715 1.00 52.25 175 ASN A O 1
ATOM 1435 N N . SER A 1 176 ? -8.049 -14.017 34.603 1.00 47.66 176 SER A N 1
ATOM 1436 C CA . SER A 1 176 ? -8.518 -15.399 34.381 1.00 47.66 176 SER A CA 1
ATOM 1437 C C . SER A 1 176 ? -7.638 -16.476 35.035 1.00 47.66 176 SER A C 1
ATOM 1439 O O . SER A 1 176 ? -7.991 -17.650 34.999 1.00 47.66 176 SER A O 1
ATOM 1441 N N . ILE A 1 177 ? -6.511 -16.093 35.650 1.00 52.34 177 ILE A N 1
ATOM 1442 C CA . ILE A 1 177 ? -5.734 -16.949 36.567 1.00 52.34 177 ILE A CA 1
ATOM 1443 C C . ILE A 1 177 ? -6.308 -16.871 38.003 1.00 52.34 177 ILE A C 1
ATOM 1445 O O . ILE A 1 177 ? -5.991 -17.705 38.845 1.00 52.34 177 ILE A O 1
ATOM 1449 N N . VAL A 1 178 ? -7.214 -15.921 38.274 1.00 47.81 178 VAL A N 1
ATOM 1450 C CA . VAL A 1 178 ? -7.940 -15.764 39.541 1.00 47.81 178 VAL A CA 1
ATOM 1451 C C . VAL A 1 178 ? -9.444 -15.677 39.234 1.00 47.81 178 VAL A C 1
ATOM 1453 O O . VAL A 1 178 ? -10.018 -14.600 39.141 1.00 47.81 178 VAL A O 1
ATOM 1456 N N . GLU A 1 179 ? -10.052 -16.855 39.081 1.00 36.31 179 GLU A N 1
ATOM 1457 C CA . GLU A 1 179 ? -11.491 -17.139 38.918 1.00 36.31 179 GLU A CA 1
ATOM 1458 C C . GLU A 1 179 ? -12.148 -16.943 37.528 1.00 36.31 179 GLU A C 1
ATOM 1460 O O . GLU A 1 179 ? -11.955 -15.930 36.849 1.00 36.31 179 GLU A O 1
ATOM 1465 N N . PRO A 1 180 ? -13.008 -17.896 37.099 1.00 46.34 180 PRO A N 1
ATOM 1466 C CA . PRO A 1 180 ? -13.837 -17.757 35.913 1.00 46.34 180 PRO A CA 1
ATOM 1467 C C . PRO A 1 180 ? -15.221 -17.213 36.293 1.00 46.34 180 PRO A C 1
ATOM 1469 O O . PRO A 1 180 ? -16.010 -17.903 36.933 1.00 46.34 180 PRO A O 1
ATOM 1472 N N . SER A 1 181 ? -15.583 -16.010 35.842 1.00 41.53 181 SER A N 1
ATOM 1473 C CA . SER A 1 181 ? -17.002 -15.644 35.772 1.00 41.53 181 SER A CA 1
ATOM 1474 C C . SER A 1 181 ? -17.306 -14.647 34.655 1.00 41.53 181 SER A C 1
ATOM 1476 O O . SER A 1 181 ? -16.670 -13.604 34.494 1.00 41.53 181 SER A O 1
ATOM 1478 N N . CYS A 1 182 ? -18.283 -15.043 33.842 1.00 43.66 182 CYS A N 1
ATOM 1479 C CA . CYS A 1 182 ? -18.888 -14.322 32.731 1.00 43.66 182 CYS A CA 1
ATOM 1480 C C . CYS A 1 182 ? -19.364 -12.918 33.140 1.00 43.66 182 CYS A C 1
ATOM 1482 O O . CYS A 1 182 ? -19.995 -12.807 34.183 1.00 43.66 182 CYS A O 1
ATOM 1484 N N . CYS A 1 183 ? -19.135 -11.889 32.296 1.00 39.56 183 CYS A N 1
ATOM 1485 C CA . CYS A 1 183 ? -20.067 -10.761 31.999 1.00 39.56 183 CYS A CA 1
ATOM 1486 C C . CYS A 1 183 ? -19.423 -9.502 31.354 1.00 39.56 183 CYS A C 1
ATOM 1488 O O . CYS A 1 183 ? -20.136 -8.580 30.960 1.00 39.56 183 CYS A O 1
ATOM 1490 N N . CYS A 1 184 ? -18.101 -9.406 31.179 1.00 41.53 184 CYS A N 1
ATOM 1491 C CA . CYS A 1 184 ? -17.468 -8.103 30.878 1.00 41.53 184 CYS A CA 1
ATOM 1492 C C . CYS A 1 184 ? -17.627 -7.558 29.435 1.00 41.53 184 CYS A C 1
ATOM 1494 O O . CYS A 1 184 ? -17.346 -6.381 29.196 1.00 41.53 184 CYS A O 1
ATOM 1496 N N . LEU A 1 185 ? -18.089 -8.356 28.463 1.00 43.62 185 LEU A N 1
ATOM 1497 C CA . LEU A 1 185 ? -18.160 -7.940 27.048 1.00 43.62 185 LEU A CA 1
ATOM 1498 C C . LEU A 1 185 ? -19.285 -6.928 26.740 1.00 43.62 185 LEU A C 1
ATOM 1500 O O . LEU A 1 185 ? -19.171 -6.171 25.776 1.00 43.62 185 LEU A O 1
ATOM 1504 N N . ALA A 1 186 ? -20.318 -6.823 27.583 1.00 40.38 186 ALA A N 1
ATOM 1505 C CA . ALA A 1 186 ? -21.405 -5.851 27.401 1.00 40.38 186 ALA A CA 1
ATOM 1506 C C . ALA A 1 186 ? -21.006 -4.398 27.754 1.00 40.38 186 ALA A C 1
ATOM 1508 O O . ALA A 1 186 ? -21.611 -3.440 27.268 1.00 40.38 186 ALA A O 1
ATOM 1509 N N . ALA A 1 187 ? -19.952 -4.195 28.553 1.00 43.59 187 ALA A N 1
ATOM 1510 C CA . ALA A 1 187 ? -19.596 -2.872 29.075 1.00 43.59 187 ALA A CA 1
ATOM 1511 C C . ALA A 1 187 ? -18.924 -1.942 28.040 1.00 43.59 187 ALA A C 1
ATOM 1513 O O . ALA A 1 187 ? -18.982 -0.716 28.175 1.00 43.59 187 ALA A O 1
ATOM 1514 N N . ILE A 1 188 ? -18.306 -2.493 26.988 1.00 48.44 188 ILE A N 1
ATOM 1515 C CA . ILE A 1 188 ? -17.543 -1.708 25.999 1.00 48.44 188 ILE A CA 1
ATOM 1516 C C . ILE A 1 188 ? -18.470 -1.038 24.974 1.00 48.44 188 ILE A C 1
ATOM 1518 O O . ILE A 1 188 ? -18.292 0.148 24.684 1.00 48.44 188 ILE A O 1
ATOM 1522 N N . ASN A 1 189 ? -19.518 -1.730 24.508 1.00 43.00 189 ASN A N 1
ATOM 1523 C CA . ASN A 1 189 ? -20.543 -1.108 23.658 1.00 43.00 189 ASN A CA 1
ATOM 1524 C C . ASN A 1 189 ? -21.292 0.013 24.400 1.00 43.00 189 ASN A C 1
ATOM 1526 O O . ASN A 1 189 ? -21.638 1.031 23.799 1.00 43.00 189 ASN A O 1
ATOM 1530 N N . CYS A 1 190 ? -21.450 -0.111 25.722 1.00 40.34 190 CYS A N 1
ATOM 1531 C CA . CYS A 1 190 ? -22.104 0.909 26.538 1.00 40.34 190 CYS A CA 1
ATOM 1532 C C . CYS A 1 190 ? -21.256 2.193 26.674 1.00 40.34 190 CYS A C 1
ATOM 1534 O O . CYS A 1 190 ? -21.782 3.295 26.523 1.00 40.34 190 CYS A O 1
ATOM 1536 N N . ARG A 1 191 ? -19.924 2.096 26.841 1.00 44.09 191 ARG A N 1
ATOM 1537 C CA . ARG A 1 191 ? -19.052 3.291 26.933 1.00 44.09 191 ARG A CA 1
ATOM 1538 C C . ARG A 1 191 ? -18.872 4.032 25.602 1.00 44.09 191 ARG A C 1
ATOM 1540 O O . ARG A 1 191 ? -18.776 5.260 25.605 1.00 44.09 191 ARG A O 1
ATOM 1547 N N . LEU A 1 192 ? -18.873 3.317 24.473 1.00 48.06 192 LEU A N 1
ATOM 1548 C CA . LEU A 1 192 ? -18.864 3.917 23.130 1.00 48.06 192 LEU A CA 1
ATOM 1549 C C . LEU A 1 192 ? -20.185 4.641 22.808 1.00 48.06 192 LEU A C 1
ATOM 1551 O O . LEU A 1 192 ? -20.158 5.709 22.197 1.00 48.06 192 LEU A O 1
ATOM 1555 N N . MET A 1 193 ? -21.331 4.136 23.285 1.00 48.25 193 MET A N 1
ATOM 1556 C CA . MET A 1 193 ? -22.612 4.852 23.179 1.00 48.25 193 MET A CA 1
ATOM 1557 C C . MET A 1 193 ? -22.736 6.035 24.154 1.00 48.25 193 MET A C 1
ATOM 1559 O O . MET A 1 193 ? -23.246 7.087 23.773 1.00 48.25 193 MET A O 1
ATOM 1563 N N . GLN A 1 194 ? -22.220 5.928 25.381 1.00 46.31 194 GLN A N 1
ATOM 1564 C CA . GLN A 1 194 ? -22.311 7.010 26.373 1.00 46.31 194 GLN A CA 1
ATOM 1565 C C . GLN A 1 194 ? -21.461 8.238 26.006 1.00 46.31 194 GLN A C 1
ATOM 1567 O O . GLN A 1 194 ? -21.905 9.370 26.205 1.00 46.31 194 GLN A O 1
ATOM 1572 N N . ARG A 1 195 ? -20.292 8.054 25.370 1.00 45.00 195 ARG A N 1
ATOM 1573 C CA . ARG A 1 195 ? -19.520 9.178 24.798 1.00 45.00 195 ARG A CA 1
ATOM 1574 C C . ARG A 1 195 ? -20.205 9.826 23.586 1.00 45.00 195 ARG A C 1
ATOM 1576 O O . ARG A 1 195 ? -20.018 11.017 23.361 1.00 45.00 195 ARG A O 1
ATOM 1583 N N . ARG A 1 196 ? -21.050 9.085 22.856 1.00 46.31 196 ARG A N 1
ATOM 1584 C CA . ARG A 1 196 ? -21.891 9.607 21.761 1.00 46.31 196 ARG A CA 1
ATOM 1585 C C . ARG A 1 196 ? -23.029 10.514 22.252 1.00 46.31 196 ARG A C 1
ATOM 1587 O O . ARG A 1 196 ? -23.418 11.424 21.526 1.00 46.31 196 ARG A O 1
ATOM 1594 N N . LEU A 1 197 ? -23.544 10.300 23.467 1.00 43.19 197 LEU A N 1
ATOM 1595 C CA . LEU A 1 197 ? -24.630 11.108 24.045 1.00 43.19 197 LEU A CA 1
ATOM 1596 C C . LEU A 1 197 ? -24.136 12.389 24.736 1.00 43.19 197 LEU A C 1
ATOM 1598 O O . LEU A 1 197 ? -24.831 13.398 24.705 1.00 43.19 197 LEU A O 1
ATOM 1602 N N . HIS A 1 198 ? -22.924 12.400 25.298 1.00 43.00 198 HIS A N 1
ATOM 1603 C CA . HIS A 1 198 ? -22.384 13.595 25.969 1.00 43.00 198 HIS A CA 1
ATOM 1604 C C . HIS A 1 198 ? -21.947 14.727 25.021 1.00 43.00 198 HIS A C 1
ATOM 1606 O O . HIS A 1 198 ? -21.831 15.869 25.459 1.00 43.00 198 HIS A O 1
ATOM 1612 N N . LEU A 1 199 ? -21.750 14.445 23.728 1.00 44.16 199 LEU A N 1
ATOM 1613 C CA . LEU A 1 199 ? -21.405 15.454 22.714 1.00 44.16 199 LEU A CA 1
ATOM 1614 C C . LEU A 1 199 ? -22.628 16.048 21.989 1.00 44.16 199 LEU A C 1
ATOM 1616 O O . LEU A 1 199 ? -22.474 16.964 21.189 1.00 44.16 199 LEU A O 1
ATOM 1620 N N . ARG A 1 200 ? -23.851 15.589 22.296 1.00 42.09 200 ARG A N 1
ATOM 1621 C CA . ARG A 1 200 ? -25.104 16.226 21.853 1.00 42.09 200 ARG A CA 1
ATOM 1622 C C . ARG A 1 200 ? -25.738 17.021 22.999 1.00 42.09 200 ARG A C 1
ATOM 1624 O O . ARG A 1 200 ? -26.851 16.725 23.423 1.00 42.09 200 ARG A O 1
ATOM 1631 N N . ARG A 1 201 ? -25.059 18.060 23.498 1.00 39.91 201 ARG A N 1
ATOM 1632 C CA . ARG A 1 201 ? -25.770 19.152 24.187 1.00 39.91 201 ARG A CA 1
ATOM 1633 C C . ARG A 1 201 ? -26.470 19.994 23.123 1.00 39.91 201 ARG A C 1
ATOM 1635 O O . ARG A 1 201 ? -25.883 20.899 22.545 1.00 39.91 201 ARG A O 1
ATOM 1642 N N . VAL A 1 202 ? -27.720 19.638 22.847 1.00 41.69 202 VAL A N 1
ATOM 1643 C CA . VAL A 1 202 ? -28.679 20.493 22.143 1.00 41.69 202 VAL A CA 1
ATOM 1644 C C . VAL A 1 202 ? -28.943 21.709 23.042 1.00 41.69 202 VAL A C 1
ATOM 1646 O O . VAL A 1 202 ? -29.316 21.506 24.200 1.00 41.69 202 VAL A O 1
ATOM 1649 N N . PRO A 1 203 ? -28.741 22.955 22.583 1.00 40.22 203 PRO A N 1
ATOM 1650 C CA . PRO A 1 203 ? -29.165 24.115 23.348 1.00 40.22 203 PRO A CA 1
ATOM 1651 C C . PRO A 1 203 ? -30.694 24.155 23.366 1.00 40.22 203 PRO A C 1
ATOM 1653 O O . PRO A 1 203 ? -31.347 24.276 22.331 1.00 40.22 203 PRO A O 1
ATOM 1656 N N . THR A 1 204 ? -31.270 24.022 24.556 1.00 41.03 204 THR A N 1
ATOM 1657 C CA . THR A 1 204 ? -32.688 24.269 24.813 1.00 41.03 204 THR A CA 1
ATOM 1658 C C . THR A 1 204 ? -33.004 25.735 24.526 1.00 41.03 204 THR A C 1
ATOM 1660 O O . THR A 1 204 ? -32.475 26.631 25.185 1.00 41.03 204 THR A O 1
ATOM 1663 N N . LEU A 1 205 ? -33.873 25.965 23.540 1.00 41.25 205 LEU A N 1
ATOM 1664 C CA . LEU A 1 205 ? -34.543 27.237 23.282 1.00 41.25 205 LEU A CA 1
ATOM 1665 C C . LEU A 1 205 ? -35.286 27.693 24.547 1.00 41.25 205 LEU A C 1
ATOM 1667 O O . LEU A 1 205 ? -36.240 27.049 24.977 1.00 41.25 205 LEU A O 1
ATOM 1671 N N . ASN A 1 206 ? -34.860 28.815 25.129 1.00 37.66 206 ASN A N 1
ATOM 1672 C CA . ASN A 1 206 ? -35.648 29.549 26.115 1.00 37.66 206 ASN A CA 1
ATOM 1673 C C . ASN A 1 206 ? -36.662 30.427 25.372 1.00 37.66 206 ASN A C 1
ATOM 1675 O O . ASN A 1 206 ? -36.320 31.497 24.876 1.00 37.66 206 ASN A O 1
ATOM 1679 N N . LEU A 1 207 ? -37.914 29.977 25.314 1.00 42.06 207 LEU A N 1
ATOM 1680 C CA . LEU A 1 207 ? -39.068 30.831 25.048 1.00 42.06 207 LEU A CA 1
ATOM 1681 C C . LEU A 1 207 ? -39.502 31.452 26.382 1.00 42.06 207 LEU A C 1
ATOM 1683 O O . LEU A 1 207 ? -40.148 30.792 27.192 1.00 42.06 207 LEU A O 1
ATOM 1687 N N . ARG A 1 208 ? -39.132 32.715 26.617 1.00 46.75 208 ARG A N 1
ATOM 1688 C CA . ARG A 1 208 ? -39.803 33.572 27.603 1.00 46.75 208 ARG A CA 1
ATOM 1689 C C . ARG A 1 208 ? -40.762 34.496 26.854 1.00 46.75 208 ARG A C 1
ATOM 1691 O O . ARG A 1 208 ? -40.323 35.254 25.991 1.00 46.75 208 ARG A O 1
ATOM 1698 N N . ARG A 1 209 ? -42.049 34.386 27.173 1.00 54.09 209 ARG A N 1
ATOM 1699 C CA . ARG A 1 209 ? -43.010 35.490 27.112 1.00 54.09 209 ARG A CA 1
ATOM 1700 C C . ARG A 1 209 ? -43.121 36.072 28.511 1.00 54.09 209 ARG A C 1
ATOM 1702 O O . ARG A 1 209 ? -42.998 35.265 29.461 1.00 54.09 209 ARG A O 1
#

Radius of gyration: 23.2 Å; chains: 1; bounding box: 70×53×63 Å

Secondary structure (DSSP, 8-state):
-------EE----GGGGS-TTS---SS-----TTT--HHHHHHH-S-HHHHHHHHPPPPGGGSSSHHHHHHHHHT--EEE-TTS-EEEEPPPHHHHHHHHTTTT--HHHHHHHHHHHHHHHHHHHHHHHHT--HHHHHHHHHHHHHHH--HHHHHHHHHHHHHHHHHHHHHHHHHTTS-----TTHHHHHHHHHHHHHT--PPP-----

InterPro domains:
  IPR022210 Transcription activator GCR1-like domain [PF12550] (63-145)